Protein AF-A0A353JA53-F1 (afdb_monomer_lite)

Structure (mmCIF, N/CA/C/O backbone):
data_AF-A0A353JA53-F1
#
_entry.id   AF-A0A353JA53-F1
#
loop_
_atom_site.group_PDB
_atom_site.id
_atom_site.type_symbol
_atom_site.label_atom_id
_atom_site.label_alt_id
_atom_site.label_comp_id
_atom_site.label_asym_id
_atom_site.label_entity_id
_atom_site.label_seq_id
_atom_site.pdbx_PDB_ins_code
_atom_site.Cartn_x
_atom_site.Cartn_y
_atom_site.Cartn_z
_atom_site.occupancy
_atom_site.B_iso_or_equiv
_atom_site.auth_seq_id
_atom_site.auth_comp_id
_atom_site.auth_asym_id
_atom_site.auth_atom_id
_atom_site.pdbx_PDB_model_num
ATOM 1 N N . MET A 1 1 ? -15.467 -10.653 -0.503 1.00 60.72 1 MET A N 1
ATOM 2 C CA . MET A 1 1 ? -16.236 -9.388 -0.426 1.00 60.72 1 MET A CA 1
ATOM 3 C C . MET A 1 1 ? -15.269 -8.272 -0.760 1.00 60.72 1 MET A C 1
ATOM 5 O O . MET A 1 1 ? -14.216 -8.197 -0.128 1.00 60.72 1 MET A O 1
ATOM 9 N N . LYS A 1 2 ? -15.623 -7.410 -1.722 1.00 69.75 2 LYS A N 1
ATOM 10 C CA . LYS A 1 2 ? -14.770 -6.295 -2.151 1.00 69.75 2 LYS A CA 1
ATOM 11 C C . LYS A 1 2 ? -14.997 -5.062 -1.283 1.00 69.75 2 LYS A C 1
ATOM 13 O O . LYS A 1 2 ? -16.128 -4.603 -1.142 1.00 69.75 2 LYS A O 1
ATOM 18 N N . ILE A 1 3 ? -13.913 -4.525 -0.733 1.00 67.00 3 ILE A N 1
ATOM 19 C CA . ILE A 1 3 ? -13.887 -3.245 -0.024 1.00 67.00 3 ILE A CA 1
ATOM 20 C C . ILE A 1 3 ? -13.558 -2.143 -1.032 1.00 67.00 3 ILE A C 1
ATOM 22 O O . ILE A 1 3 ? -12.763 -2.336 -1.952 1.00 67.00 3 ILE A O 1
ATOM 26 N N . LYS A 1 4 ? -14.159 -0.971 -0.835 1.00 71.94 4 LYS A N 1
ATOM 27 C CA . LYS A 1 4 ? -13.818 0.258 -1.553 1.00 71.94 4 LYS A CA 1
ATOM 28 C C . LYS A 1 4 ? -12.768 1.033 -0.756 1.00 71.94 4 LYS A C 1
ATOM 30 O O . LYS A 1 4 ? -13.022 1.348 0.404 1.00 71.94 4 LYS A O 1
ATOM 35 N N . ILE A 1 5 ? -11.637 1.381 -1.371 1.00 68.31 5 ILE A N 1
ATOM 36 C CA . ILE A 1 5 ? -10.545 2.138 -0.734 1.00 68.31 5 ILE A CA 1
ATOM 37 C C . ILE A 1 5 ? -10.287 3.454 -1.462 1.00 68.31 5 ILE A C 1
ATOM 39 O O . ILE A 1 5 ? -10.190 3.461 -2.684 1.00 68.31 5 ILE A O 1
ATOM 43 N N . MET A 1 6 ? -10.117 4.539 -0.705 1.00 70.88 6 MET A N 1
ATOM 44 C CA . MET A 1 6 ? -9.717 5.852 -1.2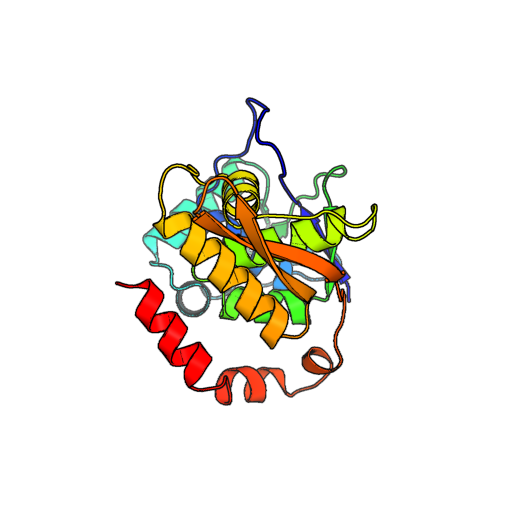17 1.00 70.88 6 MET A CA 1
ATOM 45 C C . MET A 1 6 ? -8.271 5.841 -1.739 1.00 70.88 6 MET A C 1
ATOM 47 O O . MET A 1 6 ? -7.360 5.437 -1.016 1.00 70.88 6 MET A O 1
ATOM 51 N N . VAL A 1 7 ? -8.053 6.339 -2.959 1.00 65.00 7 VAL A N 1
ATOM 52 C CA . VAL A 1 7 ? -6.730 6.435 -3.597 1.00 65.00 7 VAL A CA 1
ATOM 53 C C . VAL A 1 7 ? -6.415 7.886 -3.943 1.00 65.00 7 VAL A C 1
ATOM 55 O O . VAL A 1 7 ? -6.980 8.446 -4.879 1.00 65.00 7 VAL A O 1
ATOM 58 N N . THR A 1 8 ? -5.479 8.498 -3.219 1.00 57.66 8 THR A N 1
ATOM 59 C CA . THR A 1 8 ? -5.024 9.867 -3.504 1.00 57.66 8 THR A CA 1
ATOM 60 C C . THR A 1 8 ? -3.869 9.850 -4.506 1.00 57.66 8 THR A C 1
ATOM 62 O O . THR A 1 8 ? -2.795 9.346 -4.187 1.00 57.66 8 THR A O 1
ATOM 65 N N . GLU A 1 9 ? -4.069 10.414 -5.700 1.00 55.88 9 GLU A N 1
ATOM 66 C CA . GLU A 1 9 ? -3.082 10.388 -6.799 1.00 55.88 9 GLU A CA 1
ATOM 67 C C . GLU A 1 9 ? -2.270 11.685 -6.999 1.00 55.88 9 GLU A C 1
ATOM 69 O O . GLU A 1 9 ? -1.433 11.742 -7.898 1.00 55.88 9 GLU A O 1
ATOM 74 N N . SER A 1 10 ? -2.504 12.777 -6.264 1.00 47.19 10 SER A N 1
ATOM 75 C CA . SER A 1 10 ? -2.101 14.082 -6.815 1.00 47.19 10 SER A CA 1
ATOM 76 C C . SER A 1 10 ? -0.661 14.516 -6.501 1.00 47.19 10 SER A C 1
ATOM 78 O O . SER A 1 10 ? -0.352 14.875 -5.365 1.00 47.19 10 SER A O 1
ATOM 80 N N . LEU A 1 11 ? 0.143 14.669 -7.560 1.00 43.56 11 LEU A N 1
ATOM 81 C CA . LEU A 1 11 ? 1.348 15.515 -7.615 1.00 43.56 11 LEU A CA 1
ATOM 82 C C . LEU A 1 11 ? 1.035 17.027 -7.510 1.00 43.56 11 LEU A C 1
ATOM 84 O O . LEU A 1 11 ? 1.945 17.819 -7.301 1.00 43.56 11 LEU A O 1
ATOM 88 N N . TYR A 1 12 ? -0.233 17.444 -7.617 1.00 43.91 12 TYR A N 1
ATOM 89 C CA . TYR A 1 12 ? -0.667 18.839 -7.485 1.00 43.91 12 TYR A CA 1
ATOM 90 C C . TYR A 1 12 ? -2.118 18.922 -6.985 1.00 43.91 12 TYR A C 1
ATOM 92 O O . TYR A 1 12 ? -3.046 18.762 -7.769 1.00 43.91 12 TYR A O 1
ATOM 100 N N . SER A 1 13 ? -2.329 19.193 -5.695 1.00 33.56 13 SER A N 1
ATOM 101 C CA . SER A 1 13 ? -3.510 19.908 -5.178 1.00 33.56 13 SER A CA 1
ATOM 102 C C . SER A 1 13 ? -3.277 20.263 -3.704 1.00 33.56 13 SER A C 1
ATOM 104 O O . SER A 1 13 ? -2.877 19.431 -2.895 1.00 33.56 13 SER A O 1
ATOM 106 N N . ASN A 1 14 ? -3.483 21.523 -3.328 1.00 33.28 14 ASN A N 1
ATOM 107 C CA . ASN A 1 14 ? -3.109 22.069 -2.014 1.00 33.28 14 ASN A CA 1
ATOM 108 C C . ASN A 1 14 ? -3.945 21.556 -0.819 1.00 33.28 14 ASN A C 1
ATOM 110 O O . ASN A 1 14 ? -3.821 22.096 0.275 1.00 33.28 14 ASN A O 1
ATOM 114 N N . ASN A 1 15 ? -4.738 20.496 -0.999 1.00 37.81 15 ASN A N 1
ATOM 115 C CA . ASN A 1 15 ? -5.554 19.869 0.044 1.00 37.81 15 ASN A CA 1
ATOM 116 C C . ASN A 1 15 ? -5.259 18.368 0.224 1.00 37.81 15 ASN A C 1
ATOM 118 O O . ASN A 1 15 ? -6.086 17.652 0.786 1.00 37.81 15 ASN A O 1
ATOM 122 N N . VAL A 1 16 ? -4.091 17.875 -0.217 1.00 48.62 16 VAL A N 1
ATOM 123 C CA . VAL A 1 16 ? -3.648 16.510 0.114 1.00 48.62 16 VAL A CA 1
ATOM 124 C C . VAL A 1 16 ? -3.651 16.359 1.631 1.00 48.62 16 VAL A C 1
ATOM 126 O O . VAL A 1 16 ? -2.938 17.068 2.349 1.00 48.62 16 VAL A O 1
ATOM 129 N N . VAL A 1 17 ? -4.453 15.419 2.122 1.00 56.12 17 VAL A N 1
ATOM 130 C CA . VAL A 1 17 ? -4.357 14.957 3.499 1.00 56.12 17 VAL A CA 1
ATOM 131 C C . VAL A 1 17 ? -2.937 14.425 3.672 1.00 56.12 17 VAL A C 1
ATOM 133 O O . VAL A 1 17 ? -2.605 13.360 3.159 1.00 56.12 17 VAL A O 1
ATOM 136 N N . LYS A 1 18 ? -2.071 15.198 4.340 1.00 66.31 18 LYS A N 1
ATOM 137 C CA . LYS A 1 18 ? -0.672 14.839 4.618 1.00 66.31 18 LYS A CA 1
ATOM 138 C C . LYS A 1 18 ? -0.618 13.755 5.691 1.00 66.31 18 LYS A C 1
ATOM 140 O O . LYS A 1 18 ? -0.106 13.982 6.787 1.00 66.31 18 LYS A O 1
ATOM 145 N N . LEU A 1 19 ? -1.212 12.605 5.395 1.00 77.69 19 LEU A N 1
ATOM 146 C CA . LEU A 1 19 ? -1.072 11.444 6.241 1.00 77.69 19 LEU A CA 1
ATOM 147 C C . LEU A 1 19 ? 0.341 10.886 6.107 1.00 77.69 19 LEU A C 1
ATOM 149 O O . LEU A 1 19 ? 0.889 10.786 5.011 1.00 77.69 19 LEU A O 1
ATOM 153 N N . THR A 1 20 ? 0.914 10.493 7.234 1.00 84.12 20 THR A N 1
ATOM 154 C CA . THR A 1 20 ? 2.146 9.709 7.280 1.00 84.12 20 THR A CA 1
ATOM 155 C C . THR A 1 20 ? 1.878 8.260 6.868 1.00 84.12 20 THR A C 1
ATOM 157 O O . THR A 1 20 ? 0.741 7.785 6.905 1.00 84.12 20 THR A O 1
ATOM 160 N N . ASP A 1 21 ? 2.926 7.502 6.552 1.00 81.69 21 ASP A N 1
ATOM 161 C CA . ASP A 1 21 ? 2.783 6.078 6.216 1.00 81.69 21 ASP A CA 1
ATOM 162 C C . ASP A 1 21 ? 2.134 5.264 7.339 1.00 81.69 21 ASP A C 1
ATOM 164 O O . ASP A 1 21 ? 1.346 4.357 7.082 1.00 81.69 21 ASP A O 1
ATOM 168 N N . ALA A 1 22 ? 2.422 5.595 8.601 1.00 84.56 22 ALA A N 1
ATOM 169 C CA . ALA A 1 22 ? 1.773 4.965 9.747 1.00 84.56 22 ALA A CA 1
ATOM 170 C C . ALA A 1 22 ? 0.263 5.253 9.792 1.00 84.56 22 ALA A C 1
ATOM 172 O O . ALA A 1 22 ? -0.524 4.370 10.126 1.00 84.56 22 ALA A O 1
ATOM 173 N N . GLN A 1 23 ? -0.145 6.472 9.429 1.00 87.44 23 GLN A N 1
ATOM 174 C CA . GLN A 1 23 ? -1.551 6.868 9.357 1.00 87.44 23 GLN A CA 1
ATOM 175 C C . GLN A 1 23 ? -2.284 6.144 8.228 1.00 87.44 23 GLN A C 1
ATOM 177 O O . GLN A 1 23 ? -3.362 5.599 8.460 1.00 87.44 23 GLN A O 1
ATOM 182 N N . TRP A 1 24 ? -1.679 6.066 7.041 1.00 85.94 24 TRP A N 1
ATOM 183 C CA . TRP A 1 24 ? -2.240 5.314 5.918 1.00 85.94 24 TRP A CA 1
ATOM 184 C C . TRP A 1 24 ? -2.360 3.821 6.211 1.00 85.94 24 TRP A C 1
ATOM 186 O O . TRP A 1 24 ? -3.417 3.238 5.983 1.00 85.94 24 TRP A O 1
ATOM 196 N N . ARG A 1 25 ? -1.312 3.197 6.761 1.00 85.62 25 ARG A N 1
ATOM 197 C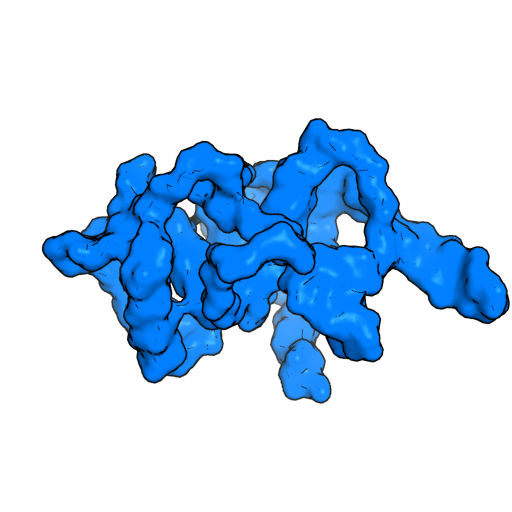 CA . ARG A 1 25 ? -1.349 1.772 7.123 1.00 85.62 25 ARG A CA 1
ATOM 198 C C . ARG A 1 25 ? -2.432 1.477 8.155 1.00 85.62 25 ARG A C 1
ATOM 200 O O . ARG A 1 25 ? -3.154 0.497 8.002 1.00 85.62 25 ARG A O 1
ATOM 207 N N . LEU A 1 26 ? -2.601 2.344 9.155 1.00 88.00 26 LEU A N 1
ATOM 208 C CA . LEU A 1 26 ? -3.669 2.190 10.142 1.00 88.00 26 LEU A CA 1
ATOM 209 C C . LEU A 1 26 ? -5.065 2.344 9.517 1.00 88.00 26 LEU A C 1
ATOM 211 O O . LEU A 1 26 ? -5.964 1.566 9.828 1.00 88.00 26 LEU A O 1
ATOM 215 N N . TYR A 1 27 ? -5.239 3.298 8.602 1.00 87.81 27 TYR A N 1
ATOM 216 C CA . TYR A 1 27 ? -6.488 3.476 7.862 1.00 87.81 27 TYR A CA 1
ATOM 217 C C . TYR A 1 27 ? -6.847 2.237 7.026 1.00 87.81 27 TYR A C 1
ATOM 219 O O . TYR A 1 27 ? -7.954 1.709 7.137 1.00 87.81 27 TYR A O 1
ATOM 227 N N . TYR A 1 28 ? -5.894 1.724 6.243 1.00 86.12 28 TYR A N 1
ATOM 228 C CA . TYR A 1 28 ? -6.077 0.507 5.449 1.00 86.12 28 TYR A CA 1
ATOM 229 C C . TYR A 1 28 ? -6.316 -0.731 6.319 1.00 86.12 28 TYR A C 1
ATOM 231 O O . TYR A 1 28 ? -7.112 -1.596 5.952 1.00 86.12 28 TYR A O 1
ATOM 239 N N . TYR A 1 29 ? -5.691 -0.803 7.496 1.00 86.62 29 TYR A N 1
ATOM 240 C CA . TYR A 1 29 ? -5.963 -1.861 8.460 1.00 86.62 29 TYR A CA 1
ATOM 241 C C . TYR A 1 29 ? -7.410 -1.833 8.945 1.00 86.62 29 TYR A C 1
ATOM 243 O O . TYR A 1 29 ? -8.074 -2.866 8.876 1.00 86.62 29 TYR A O 1
ATOM 251 N N . PHE A 1 30 ? -7.934 -0.674 9.357 1.00 86.38 30 PHE A N 1
ATOM 252 C CA . PHE A 1 30 ? -9.340 -0.577 9.755 1.00 86.38 30 PHE A CA 1
ATOM 253 C C . PHE A 1 30 ? -10.285 -0.939 8.614 1.00 86.38 30 PHE A C 1
ATOM 255 O O . PHE A 1 30 ? -11.186 -1.747 8.813 1.00 86.38 30 PHE A O 1
ATOM 262 N N . LEU A 1 31 ? -10.019 -0.463 7.396 1.00 83.50 31 LEU A N 1
ATOM 263 C CA . LEU A 1 31 ? -10.764 -0.896 6.212 1.00 83.50 31 LEU A CA 1
ATOM 264 C C . LEU A 1 31 ? -10.795 -2.426 6.064 1.00 83.50 31 LEU A C 1
ATOM 266 O O . LEU A 1 31 ? -11.838 -2.979 5.734 1.00 83.50 31 LEU A O 1
ATOM 270 N N . SER A 1 32 ? -9.685 -3.114 6.346 1.00 79.38 32 SER A N 1
ATOM 271 C CA . SER A 1 32 ? -9.572 -4.573 6.208 1.00 79.38 32 SER A CA 1
ATOM 272 C C . SER A 1 32 ? -10.335 -5.397 7.253 1.00 79.38 32 SER A C 1
ATOM 274 O O . SER A 1 32 ? -10.554 -6.591 7.035 1.00 79.38 32 SER A O 1
ATOM 276 N N . ILE A 1 33 ? -10.707 -4.792 8.387 1.00 79.06 33 ILE A N 1
ATOM 277 C CA . ILE A 1 33 ? -11.401 -5.465 9.500 1.00 79.06 33 ILE A CA 1
ATOM 278 C C . ILE A 1 33 ? -12.821 -4.933 9.739 1.00 79.06 33 ILE A C 1
ATOM 280 O O . ILE A 1 33 ? -13.544 -5.484 10.566 1.00 79.06 33 ILE A O 1
ATOM 284 N N . CYS A 1 34 ? -13.214 -3.863 9.051 1.00 76.88 34 CYS A N 1
ATOM 285 C CA . CYS A 1 34 ? -14.566 -3.329 9.106 1.00 76.88 34 CYS A CA 1
ATOM 286 C C . CYS A 1 34 ? -15.538 -4.220 8.306 1.00 76.88 34 CYS A C 1
ATOM 288 O O . CYS A 1 34 ? -15.174 -4.835 7.302 1.00 76.88 34 CYS A O 1
ATOM 290 N N . GLU A 1 35 ? -16.790 -4.275 8.757 1.00 70.50 35 GLU A N 1
ATOM 291 C CA . GLU A 1 35 ? -17.866 -5.015 8.085 1.00 70.50 35 GLU A CA 1
ATOM 292 C C . GLU A 1 35 ? -18.465 -4.226 6.902 1.00 70.50 35 GLU A C 1
ATOM 294 O O . GLU A 1 35 ? -18.064 -3.095 6.631 1.00 70.50 35 GLU A O 1
ATOM 299 N N . ASP A 1 36 ? -19.468 -4.795 6.227 1.00 65.69 36 ASP A N 1
ATOM 300 C CA . ASP A 1 36 ? -20.151 -4.298 5.017 1.00 65.69 36 ASP A CA 1
ATOM 301 C C . ASP A 1 36 ? -20.616 -2.826 5.108 1.00 65.69 36 ASP A C 1
ATOM 303 O O . ASP A 1 36 ? -20.707 -2.120 4.100 1.00 65.69 36 ASP A O 1
ATOM 307 N N . ASN A 1 37 ? -20.846 -2.331 6.330 1.00 64.56 37 ASN A N 1
ATOM 308 C CA . ASN A 1 37 ? -21.247 -0.952 6.619 1.00 64.56 37 ASN A CA 1
ATOM 309 C C . ASN A 1 37 ? -20.090 -0.025 7.008 1.00 64.56 37 ASN A C 1
ATOM 311 O O . ASN A 1 37 ? -20.338 1.095 7.445 1.00 64.56 37 ASN A O 1
ATOM 315 N N . PHE A 1 38 ? -18.840 -0.456 6.827 1.00 75.06 38 PHE A N 1
ATOM 316 C CA . PHE A 1 38 ? -17.639 0.309 7.169 1.00 75.06 38 PHE A CA 1
ATOM 317 C C . PHE A 1 38 ? -17.537 0.610 8.671 1.00 75.06 38 PHE A C 1
ATOM 319 O O . PHE A 1 38 ? -16.925 1.591 9.086 1.00 75.06 38 PHE A O 1
ATOM 326 N N . ILE A 1 39 ? -18.139 -0.260 9.481 1.00 78.06 39 ILE A N 1
ATOM 327 C CA . ILE A 1 39 ? -18.115 -0.203 10.938 1.00 78.06 39 ILE A CA 1
ATOM 328 C C . ILE A 1 39 ? -17.205 -1.320 11.430 1.00 78.06 39 ILE A C 1
ATOM 330 O O . ILE A 1 39 ? -17.425 -2.500 11.150 1.00 78.06 39 ILE A O 1
ATOM 334 N N . CYS A 1 40 ? -16.193 -0.946 12.194 1.00 78.75 40 CYS A N 1
ATOM 335 C CA . CYS A 1 40 ? -15.323 -1.860 12.903 1.00 78.75 40 CYS A CA 1
ATOM 336 C C . CYS A 1 40 ? -15.926 -2.083 14.301 1.00 78.75 40 CYS A C 1
ATOM 338 O O . CYS A 1 40 ? -15.659 -1.313 15.223 1.00 78.75 40 CYS A O 1
ATOM 340 N N . LYS A 1 41 ? -16.777 -3.117 14.438 1.00 60.50 41 LYS A N 1
ATOM 341 C CA . LYS A 1 41 ? -17.600 -3.409 15.638 1.00 60.50 41 LYS A CA 1
ATOM 342 C C . LYS A 1 41 ? -16.819 -3.675 16.930 1.00 60.50 41 LYS A C 1
ATOM 344 O O . LYS A 1 41 ? -17.409 -3.714 18.005 1.00 60.50 41 LYS A O 1
ATOM 349 N N . GLN A 1 42 ? -15.514 -3.913 16.838 1.00 65.38 42 GLN A N 1
ATOM 350 C CA . GLN A 1 42 ? -14.636 -4.004 17.996 1.00 65.38 42 GLN A CA 1
ATOM 351 C C . GLN A 1 42 ? -13.401 -3.169 17.727 1.00 65.38 42 GLN A C 1
ATOM 353 O O . GLN A 1 42 ? -12.710 -3.396 16.732 1.00 65.38 42 GLN A O 1
ATOM 358 N N . ASN A 1 43 ? -13.112 -2.239 18.637 1.00 66.31 43 ASN A N 1
ATOM 359 C CA . ASN A 1 43 ? -11.836 -1.549 18.657 1.00 66.31 43 ASN A CA 1
ATOM 360 C C . ASN A 1 43 ? -10.727 -2.612 18.738 1.00 66.31 43 ASN A C 1
ATOM 362 O O . ASN A 1 43 ? -10.608 -3.305 19.758 1.00 66.31 43 ASN A O 1
ATOM 366 N N . PRO A 1 44 ? -9.946 -2.817 17.663 1.00 68.75 44 PRO A N 1
ATOM 367 C CA . PRO A 1 44 ? -8.954 -3.874 17.651 1.00 68.75 44 PRO A CA 1
ATOM 368 C C . PRO A 1 44 ? -7.943 -3.595 18.762 1.00 68.75 44 PRO A C 1
ATOM 370 O O . PRO A 1 44 ? -7.558 -2.447 19.007 1.00 68.75 44 PRO A O 1
ATOM 373 N N . LYS A 1 45 ? -7.533 -4.648 19.480 1.00 81.00 45 LYS A N 1
ATOM 374 C CA . LYS A 1 45 ? -6.603 -4.503 20.606 1.00 81.00 45 LYS A CA 1
ATOM 375 C C . LYS A 1 45 ? -5.374 -3.738 20.125 1.00 81.00 45 LYS A C 1
ATOM 377 O O . LYS A 1 45 ? -4.651 -4.226 19.265 1.00 81.00 45 LYS A O 1
ATOM 382 N N . ILE A 1 46 ? -5.105 -2.579 20.729 1.00 84.06 46 ILE A N 1
ATOM 383 C CA . ILE A 1 46 ? -4.023 -1.672 20.307 1.00 84.06 46 ILE A CA 1
ATOM 384 C C . ILE A 1 46 ? -2.692 -2.417 20.173 1.00 84.06 46 ILE A C 1
ATOM 386 O O . ILE A 1 46 ? -1.971 -2.221 19.203 1.00 84.06 46 ILE A O 1
ATOM 390 N N . LYS A 1 47 ? -2.394 -3.314 21.124 1.00 79.75 47 LYS A N 1
ATOM 391 C CA . LYS A 1 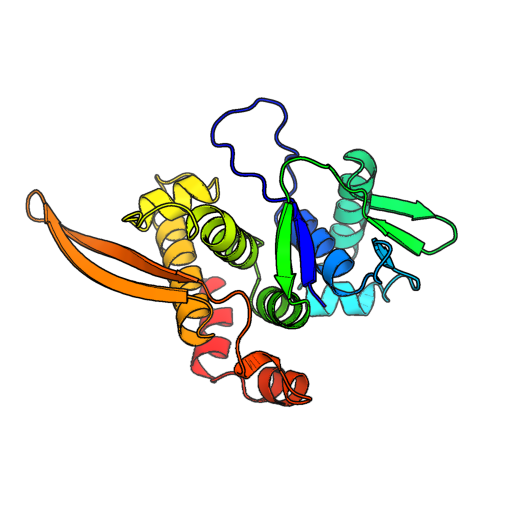47 ? -1.193 -4.157 21.096 1.00 79.75 47 LYS A CA 1
ATOM 392 C C . LYS A 1 47 ? -1.085 -4.957 19.791 1.00 79.75 47 LYS A C 1
ATOM 394 O O . LYS A 1 47 ? -0.043 -4.928 19.156 1.00 79.75 47 LYS A O 1
ATOM 399 N N . HIS A 1 48 ? -2.178 -5.586 19.371 1.00 81.06 48 HIS A N 1
ATOM 400 C CA . HIS A 1 48 ? -2.229 -6.389 18.156 1.00 81.06 48 HIS A CA 1
ATOM 401 C C . HIS A 1 48 ? -2.075 -5.536 16.889 1.00 81.06 48 HIS A C 1
ATOM 403 O O . HIS A 1 48 ? -1.311 -5.892 15.999 1.00 81.06 48 HIS A O 1
ATOM 409 N N . CYS A 1 49 ? -2.730 -4.370 16.828 1.00 80.38 49 CYS A N 1
ATOM 410 C CA . CYS A 1 49 ? -2.550 -3.427 15.717 1.00 80.38 49 CYS A CA 1
ATOM 411 C C . CYS A 1 49 ? -1.095 -2.972 15.593 1.00 80.38 49 CYS A C 1
ATOM 413 O O . CYS A 1 49 ? -0.546 -2.922 14.498 1.00 80.38 49 CYS A O 1
ATOM 415 N N . CYS A 1 50 ? -0.477 -2.631 16.724 1.00 80.06 50 CYS A N 1
ATOM 416 C CA . CYS A 1 50 ? 0.917 -2.217 16.788 1.00 80.06 50 CYS A CA 1
ATOM 417 C C . CYS A 1 50 ? 1.869 -3.325 16.322 1.00 80.06 50 CYS A C 1
ATOM 419 O O . CYS A 1 50 ? 2.820 -3.028 15.610 1.00 80.06 50 CYS A O 1
ATOM 421 N N . GLU A 1 51 ? 1.599 -4.582 16.678 1.00 80.19 51 GLU A N 1
ATOM 422 C CA . GLU A 1 51 ? 2.377 -5.741 16.223 1.00 80.19 51 GLU A CA 1
ATOM 423 C C . GLU A 1 51 ? 2.245 -5.952 14.709 1.00 80.19 51 GLU A C 1
ATOM 425 O O . GLU A 1 51 ? 3.256 -5.990 14.016 1.00 80.19 51 GLU A O 1
ATOM 430 N N . ILE A 1 52 ? 1.015 -6.012 14.182 1.00 76.31 52 ILE A N 1
ATOM 431 C CA . ILE A 1 52 ? 0.767 -6.233 12.745 1.00 76.31 52 ILE A CA 1
ATOM 432 C C . ILE A 1 52 ? 1.372 -5.116 11.896 1.00 76.31 52 ILE A C 1
ATOM 434 O O . ILE A 1 52 ? 1.970 -5.376 10.858 1.00 76.31 52 ILE A O 1
ATOM 438 N N . LEU A 1 53 ? 1.194 -3.866 12.319 1.00 80.06 53 LEU A N 1
ATOM 439 C CA . LEU A 1 53 ? 1.593 -2.702 11.530 1.00 80.06 53 LEU A CA 1
ATOM 440 C C . LEU A 1 53 ? 3.018 -2.233 11.842 1.00 80.06 53 LEU A C 1
ATOM 442 O O . LEU A 1 53 ? 3.461 -1.231 11.276 1.00 80.06 53 LEU A O 1
ATOM 446 N N . ASN A 1 54 ? 3.731 -2.918 12.740 1.00 79.94 54 ASN A N 1
ATOM 447 C CA . ASN A 1 54 ? 5.030 -2.496 13.257 1.00 79.94 54 ASN A CA 1
ATOM 448 C C . ASN A 1 54 ? 5.017 -1.017 13.707 1.00 79.94 54 ASN A C 1
ATOM 450 O O . ASN A 1 54 ? 5.768 -0.173 13.212 1.00 79.94 54 ASN A O 1
ATOM 454 N N . LEU A 1 55 ? 4.078 -0.678 14.593 1.00 83.81 55 LEU A N 1
ATOM 455 C CA . LEU A 1 55 ? 3.883 0.669 15.129 1.00 83.81 55 LEU A CA 1
ATOM 456 C C . LEU A 1 55 ? 4.146 0.699 16.630 1.00 83.81 55 LEU A C 1
ATOM 458 O O . LEU A 1 55 ? 3.803 -0.218 17.371 1.00 83.81 55 LEU A O 1
ATOM 462 N N . THR A 1 56 ? 4.664 1.823 17.118 1.00 89.19 56 THR A N 1
ATOM 463 C CA . THR A 1 56 ? 4.691 2.088 18.558 1.00 89.19 56 THR A CA 1
ATOM 464 C C . THR A 1 56 ? 3.327 2.590 19.034 1.00 89.19 56 THR A C 1
ATOM 466 O O . THR A 1 56 ? 2.586 3.240 18.291 1.00 89.19 56 THR A O 1
ATOM 469 N N . LYS A 1 57 ? 2.998 2.358 20.311 1.00 89.50 57 LYS A N 1
ATOM 470 C CA . LYS A 1 57 ? 1.746 2.842 20.919 1.00 89.50 57 LYS A CA 1
ATOM 471 C C . LYS A 1 57 ? 1.543 4.368 20.765 1.00 89.50 57 LYS A C 1
ATOM 473 O O . LYS A 1 57 ? 0.431 4.771 20.425 1.00 89.50 57 LYS A O 1
ATOM 478 N N . PRO A 1 58 ? 2.567 5.233 20.937 1.00 93.25 58 PRO A N 1
ATOM 479 C CA . PRO A 1 58 ? 2.434 6.662 20.636 1.00 93.25 58 PRO A CA 1
ATOM 480 C C . PRO A 1 58 ? 2.098 6.943 19.166 1.00 93.25 58 PRO A C 1
ATOM 482 O O . PRO A 1 58 ? 1.231 7.769 18.879 1.00 93.25 58 PRO A O 1
ATOM 485 N N . THR A 1 59 ? 2.735 6.226 18.236 1.00 91.06 59 THR A N 1
ATOM 486 C CA . THR A 1 59 ? 2.484 6.368 16.793 1.00 91.06 59 THR A CA 1
ATOM 487 C C . THR A 1 59 ? 1.050 5.986 16.440 1.00 91.06 59 THR A C 1
ATOM 489 O O . THR A 1 59 ? 0.401 6.712 15.692 1.00 91.06 59 THR A O 1
ATOM 492 N N . TYR A 1 60 ? 0.524 4.914 17.039 1.00 90.50 60 TYR A N 1
ATOM 493 C CA . TYR A 1 60 ? -0.875 4.511 16.896 1.00 90.50 60 TYR A CA 1
ATOM 494 C C . TYR A 1 60 ? -1.842 5.635 17.297 1.00 90.50 60 TYR A C 1
ATOM 496 O O . TYR A 1 60 ? -2.696 6.025 16.506 1.00 90.50 60 TYR A O 1
ATOM 504 N N . TYR A 1 61 ? -1.695 6.220 18.491 1.00 91.94 61 TYR A N 1
ATOM 505 C CA . TYR A 1 61 ? -2.602 7.289 18.933 1.00 91.94 61 TYR A CA 1
ATOM 506 C C . TYR A 1 61 ? -2.480 8.558 18.091 1.00 91.94 61 TYR A C 1
ATOM 508 O O . TYR A 1 61 ? -3.487 9.204 17.798 1.00 91.94 61 TYR A O 1
ATOM 516 N N . ASN A 1 62 ? -1.262 8.915 17.683 1.00 92.69 62 ASN A N 1
ATOM 517 C CA . ASN A 1 62 ? -1.049 10.031 16.766 1.00 92.69 62 ASN A CA 1
ATOM 518 C C . ASN A 1 62 ? -1.720 9.772 15.415 1.00 92.69 62 ASN A C 1
ATOM 520 O O . ASN A 1 62 ? -2.273 10.697 14.819 1.00 92.69 62 ASN A O 1
ATOM 524 N N . ALA A 1 63 ? -1.713 8.521 14.954 1.00 90.50 63 ALA A N 1
ATOM 525 C CA . ALA A 1 63 ? -2.401 8.138 13.740 1.00 90.50 63 ALA A CA 1
ATOM 526 C C . ALA A 1 63 ? -3.925 8.251 13.881 1.00 90.50 63 ALA A C 1
ATOM 528 O O . ALA A 1 63 ? -4.542 8.929 13.067 1.00 90.50 63 ALA A O 1
ATOM 529 N N . ILE A 1 64 ? -4.516 7.712 14.954 1.00 90.88 64 ILE A N 1
ATOM 530 C CA . ILE A 1 64 ? -5.951 7.866 15.261 1.00 90.88 64 ILE A CA 1
ATOM 531 C C . ILE A 1 64 ? -6.373 9.337 15.261 1.00 90.88 64 ILE A C 1
ATOM 533 O O . ILE A 1 64 ? -7.320 9.709 14.572 1.00 90.88 64 ILE A O 1
ATOM 537 N N . LYS A 1 65 ? -5.645 10.190 15.994 1.00 90.81 65 LYS A N 1
ATOM 538 C CA . LYS A 1 65 ? -5.942 11.628 16.073 1.00 90.81 65 LYS A CA 1
ATOM 539 C C . LYS A 1 65 ? -5.937 12.290 14.699 1.00 90.81 65 LYS A C 1
ATOM 541 O O . LYS A 1 65 ? -6.792 13.127 14.430 1.00 90.81 65 LYS A O 1
ATOM 546 N N . ALA A 1 66 ? -4.988 11.927 13.837 1.00 87.94 66 ALA A N 1
ATOM 547 C CA . ALA A 1 66 ? -4.932 12.453 12.481 1.00 87.94 66 ALA A CA 1
ATOM 548 C C . ALA A 1 66 ? -6.111 11.958 11.633 1.00 87.94 66 ALA A C 1
ATOM 550 O O . ALA A 1 66 ? -6.774 12.773 11.002 1.00 87.94 66 ALA A O 1
ATOM 551 N N . LEU A 1 67 ? -6.422 10.660 11.657 1.00 87.81 67 LEU A N 1
ATOM 552 C CA . LEU A 1 67 ? -7.537 10.099 10.889 1.00 87.81 67 LEU A CA 1
ATOM 553 C C . LEU A 1 67 ? -8.890 10.711 11.294 1.00 87.81 67 LEU A C 1
ATOM 555 O O . LEU A 1 67 ? -9.695 11.019 10.418 1.00 87.81 67 LEU A O 1
ATOM 559 N N . LEU A 1 68 ? -9.102 10.960 12.592 1.00 87.81 68 LEU A N 1
ATOM 560 C CA . LEU A 1 68 ? -10.265 11.697 13.107 1.00 87.81 68 LEU A CA 1
ATOM 561 C C . LEU A 1 68 ? -10.258 13.160 12.641 1.00 87.81 68 LEU A C 1
ATOM 563 O O . LEU A 1 68 ? -11.253 13.650 12.115 1.00 87.81 68 LEU A O 1
ATOM 567 N N . LYS A 1 69 ? -9.121 13.857 12.787 1.00 86.19 69 LYS A N 1
ATOM 568 C CA . LYS A 1 69 ? -8.958 15.260 12.364 1.00 86.19 69 LYS A CA 1
ATOM 569 C C . LYS A 1 69 ? -9.278 15.455 10.881 1.00 86.19 69 LYS A C 1
ATOM 571 O O . LYS A 1 69 ? -9.836 16.482 10.510 1.00 86.19 69 LYS A O 1
ATOM 576 N N . TYR A 1 70 ? -8.901 14.491 10.046 1.00 82.00 70 TYR A N 1
ATOM 577 C CA . TYR A 1 70 ? -9.132 14.519 8.604 1.00 82.00 70 TYR A CA 1
ATOM 578 C C . TYR A 1 70 ? -10.454 13.873 8.182 1.00 82.00 70 TYR A C 1
ATOM 580 O O . TYR A 1 70 ? -10.682 13.692 6.990 1.00 82.00 70 TYR A O 1
ATOM 588 N N . ASN A 1 71 ? -11.326 13.548 9.141 1.00 82.50 71 ASN A N 1
ATOM 589 C CA . ASN A 1 71 ? -12.642 12.967 8.907 1.00 82.50 71 ASN A CA 1
ATOM 590 C C . ASN A 1 71 ? -12.606 11.678 8.067 1.00 82.50 71 ASN A C 1
ATOM 592 O O . ASN A 1 71 ? -13.555 11.376 7.353 1.00 82.50 71 ASN A O 1
ATOM 596 N N . LEU A 1 72 ? -11.513 10.916 8.141 1.00 82.38 72 LEU A N 1
ATOM 597 C CA . LEU A 1 72 ? -11.385 9.620 7.468 1.00 82.38 72 LEU A CA 1
ATOM 598 C C . LEU A 1 72 ? -12.003 8.500 8.296 1.00 82.38 72 LEU A C 1
ATOM 600 O O . LEU A 1 72 ? -12.461 7.498 7.746 1.00 82.38 72 LEU A O 1
ATOM 604 N N . ILE A 1 73 ? -12.020 8.691 9.613 1.00 86.06 73 ILE A N 1
ATOM 605 C CA . ILE A 1 73 ? -12.724 7.834 10.554 1.00 86.06 73 ILE A CA 1
ATOM 606 C C . ILE A 1 73 ? -13.545 8.684 11.524 1.00 86.06 73 ILE A C 1
ATOM 608 O O . ILE A 1 73 ? -13.229 9.852 11.757 1.00 86.06 73 ILE A O 1
ATOM 612 N N . THR A 1 74 ? -14.545 8.068 12.138 1.00 87.50 74 THR A N 1
ATOM 613 C CA . THR A 1 74 ? -15.303 8.614 13.262 1.00 87.50 74 THR A CA 1
ATOM 614 C C . THR A 1 74 ? -15.330 7.591 14.390 1.00 87.50 74 THR A C 1
ATOM 616 O O . THR A 1 74 ? -15.460 6.393 14.147 1.00 87.50 74 THR A O 1
ATOM 619 N N . ASP A 1 75 ? -15.181 8.070 15.620 1.00 82.44 75 ASP A N 1
ATOM 620 C CA . ASP A 1 75 ? -15.354 7.261 16.825 1.00 82.44 75 ASP A CA 1
ATOM 621 C C . ASP A 1 75 ? -16.835 7.291 17.231 1.00 82.44 75 ASP A C 1
ATOM 623 O O . ASP A 1 75 ? -17.420 8.369 17.372 1.00 82.44 75 ASP A O 1
ATOM 627 N N . TYR A 1 76 ? -17.458 6.120 17.350 1.00 74.69 76 TYR A N 1
ATOM 628 C CA . TYR A 1 76 ? -18.868 5.973 17.700 1.00 74.69 76 TYR A CA 1
ATOM 629 C C . TYR A 1 76 ? -19.066 4.763 18.611 1.00 74.69 76 TYR A C 1
ATOM 631 O O . TYR A 1 76 ? -18.923 3.630 18.158 1.00 74.69 76 TYR A O 1
ATOM 639 N N . ASN A 1 77 ? -19.450 4.989 19.873 1.00 68.38 77 ASN A N 1
ATOM 640 C CA . ASN A 1 77 ? -19.799 3.938 20.842 1.00 68.38 77 ASN A CA 1
ATOM 641 C C . ASN A 1 77 ? -18.800 2.760 20.843 1.00 68.38 77 ASN A C 1
ATOM 643 O O . ASN A 1 77 ? -19.167 1.625 20.536 1.00 68.38 77 ASN A O 1
ATOM 647 N N . ASP A 1 78 ? -17.525 3.050 21.120 1.00 72.62 78 ASP A N 1
ATOM 648 C CA . ASP A 1 78 ? -16.408 2.087 21.139 1.00 72.62 78 ASP A CA 1
ATOM 649 C C . ASP A 1 78 ? -16.084 1.410 19.790 1.00 72.62 78 ASP A C 1
ATOM 651 O O . ASP A 1 78 ? -15.276 0.475 19.734 1.00 72.62 78 ASP A O 1
ATOM 655 N N . SER A 1 79 ? -16.671 1.898 18.694 1.00 80.00 79 SER A N 1
ATOM 656 C CA . SER A 1 79 ? -16.455 1.423 17.326 1.00 80.00 79 SER A CA 1
ATOM 657 C C . SER A 1 79 ? -15.814 2.500 16.452 1.00 80.00 79 SER A C 1
ATOM 659 O O . SER A 1 79 ? -16.084 3.691 16.594 1.00 80.00 79 SER A O 1
ATOM 661 N N . ILE A 1 80 ? -15.003 2.067 15.486 1.00 84.19 80 ILE A N 1
ATOM 662 C CA . ILE A 1 80 ? -14.442 2.951 14.456 1.00 84.19 80 ILE A CA 1
ATOM 663 C C . ILE A 1 80 ? -15.304 2.838 13.199 1.00 84.19 80 ILE A C 1
ATOM 665 O O . ILE A 1 80 ? -15.483 1.746 12.663 1.00 84.19 80 ILE A O 1
ATOM 669 N N . VAL A 1 81 ? -15.819 3.963 12.714 1.00 85.75 81 VAL A N 1
ATOM 670 C CA . VAL A 1 81 ? -16.558 4.062 11.450 1.00 85.75 81 VAL A CA 1
ATOM 671 C C . VAL A 1 81 ? -15.645 4.674 10.397 1.00 85.75 81 VAL A C 1
ATOM 673 O O . VAL A 1 81 ? -15.047 5.716 10.647 1.00 85.75 81 VAL A O 1
ATOM 676 N N . ILE A 1 82 ? -15.519 4.049 9.225 1.00 85.00 82 ILE A N 1
ATOM 677 C CA . ILE A 1 82 ? -14.779 4.626 8.098 1.00 85.00 82 ILE A CA 1
ATOM 678 C C . ILE A 1 82 ? -15.706 5.524 7.291 1.00 85.00 82 ILE A C 1
ATOM 680 O O . ILE A 1 82 ? -16.735 5.083 6.773 1.00 85.00 82 ILE A O 1
ATOM 684 N N . ASN A 1 83 ? -15.304 6.779 7.127 1.00 79.38 83 ASN A N 1
ATOM 685 C CA . ASN A 1 83 ? -16.068 7.741 6.352 1.00 79.38 83 ASN A CA 1
ATOM 686 C C . ASN A 1 83 ? -15.760 7.566 4.864 1.00 79.38 83 ASN A C 1
ATOM 688 O O . ASN A 1 83 ? -14.604 7.599 4.435 1.00 79.38 83 ASN A O 1
ATOM 692 N N . LYS A 1 84 ? -16.808 7.381 4.058 1.00 66.94 84 LYS A N 1
ATOM 693 C CA . LYS A 1 84 ? -16.690 7.359 2.597 1.00 66.94 84 LYS A CA 1
ATOM 694 C C . LYS A 1 84 ? -16.576 8.792 2.080 1.00 66.94 84 LYS A C 1
ATOM 696 O O . LYS A 1 84 ? -17.481 9.591 2.291 1.00 66.94 84 LYS A O 1
ATOM 701 N N . SER A 1 85 ? -15.506 9.091 1.351 1.00 55.62 85 SER A N 1
ATOM 702 C CA . SER A 1 85 ? -15.569 10.082 0.269 1.00 55.62 85 SER A CA 1
ATOM 703 C C . SER A 1 85 ? -16.209 9.382 -0.947 1.00 55.62 85 SER A C 1
ATOM 705 O O . SER A 1 85 ? -16.215 8.156 -1.011 1.00 55.62 85 SER A O 1
ATOM 707 N N . THR A 1 86 ? -16.856 10.076 -1.876 1.00 50.91 86 THR A N 1
ATOM 708 C CA . THR A 1 86 ? -17.563 9.408 -2.990 1.00 50.91 86 THR A CA 1
ATOM 709 C C . THR A 1 86 ? -16.744 9.312 -4.274 1.00 50.91 86 THR A C 1
ATOM 711 O O . THR A 1 86 ? -17.122 8.540 -5.153 1.00 50.91 86 THR A O 1
ATOM 714 N N . ASP A 1 87 ? -15.594 9.990 -4.365 1.00 53.28 87 ASP A N 1
ATOM 715 C CA . ASP A 1 87 ? -15.047 10.340 -5.686 1.00 53.28 87 ASP A CA 1
ATOM 716 C C . ASP A 1 87 ? -13.712 9.644 -6.050 1.00 53.28 87 ASP A C 1
ATOM 718 O O . ASP A 1 87 ? -13.340 9.632 -7.219 1.00 53.28 87 ASP A O 1
ATOM 722 N N . ASP A 1 88 ? -13.032 8.965 -5.111 1.00 60.97 88 ASP A N 1
ATOM 723 C CA . ASP A 1 88 ? -11.672 8.406 -5.314 1.00 60.97 88 ASP A CA 1
ATOM 724 C C . ASP A 1 88 ? -11.507 6.906 -4.966 1.00 60.97 88 ASP A C 1
ATOM 726 O O . ASP A 1 88 ? -10.431 6.465 -4.557 1.00 60.97 88 ASP A O 1
ATOM 730 N N . PHE A 1 89 ? -12.559 6.088 -5.090 1.00 67.44 89 PHE A N 1
ATOM 731 C CA . PHE A 1 89 ? -12.558 4.726 -4.532 1.00 67.44 89 PHE A CA 1
ATOM 732 C C . PHE A 1 89 ? -12.248 3.612 -5.542 1.00 67.44 89 PHE A C 1
ATOM 734 O O . PHE A 1 89 ? -12.920 3.473 -6.562 1.00 67.44 89 PHE A O 1
ATOM 741 N N . VAL A 1 90 ? -11.288 2.750 -5.200 1.00 73.56 90 VAL A N 1
ATOM 742 C CA . VAL A 1 90 ? -10.925 1.528 -5.936 1.00 73.56 90 VAL A CA 1
ATOM 743 C C . VAL A 1 90 ? -11.451 0.292 -5.203 1.00 73.56 90 VAL A C 1
ATOM 745 O O . VAL A 1 90 ? -11.408 0.230 -3.974 1.00 73.56 90 VAL A O 1
ATOM 748 N N . ASN A 1 91 ? -11.950 -0.698 -5.950 1.00 76.62 91 ASN A N 1
ATOM 749 C CA . ASN A 1 91 ? -12.391 -1.978 -5.392 1.00 76.62 91 ASN A CA 1
ATOM 750 C C . ASN A 1 91 ? -11.197 -2.923 -5.193 1.00 76.62 91 ASN A C 1
ATOM 752 O O . ASN A 1 91 ? -10.424 -3.145 -6.120 1.00 76.62 91 ASN A O 1
ATOM 756 N N . ILE A 1 92 ? -11.094 -3.535 -4.017 1.00 78.88 92 ILE A N 1
ATOM 757 C CA . ILE A 1 92 ? -10.085 -4.551 -3.696 1.00 78.88 92 ILE A CA 1
ATOM 758 C C . ILE A 1 92 ? -10.711 -5.662 -2.851 1.00 78.88 92 ILE A C 1
ATOM 760 O O . ILE A 1 92 ? -11.532 -5.394 -1.971 1.00 78.88 92 ILE A O 1
ATOM 764 N N . GLU A 1 93 ? -10.346 -6.921 -3.097 1.00 80.56 93 GLU A N 1
ATOM 765 C CA . GLU A 1 93 ? -10.742 -8.008 -2.195 1.00 80.56 93 GLU A CA 1
ATOM 766 C C . GLU A 1 93 ? -10.058 -7.871 -0.832 1.00 80.56 93 GLU A C 1
ATOM 768 O O . GLU A 1 93 ? -8.860 -7.596 -0.725 1.00 80.56 93 GLU A O 1
ATOM 773 N N . MET A 1 94 ? -10.820 -8.126 0.231 1.00 77.44 94 MET A N 1
ATOM 774 C CA . MET A 1 94 ? -10.334 -8.014 1.608 1.00 77.44 94 MET A CA 1
ATOM 775 C C . MET A 1 94 ? -9.116 -8.908 1.891 1.00 77.44 94 MET A C 1
ATOM 777 O O . MET A 1 94 ? -8.220 -8.509 2.634 1.00 77.44 94 MET A O 1
ATOM 781 N N . SER A 1 95 ? -9.060 -10.103 1.297 1.00 75.75 95 SER A N 1
ATOM 782 C CA . SER A 1 95 ? -7.937 -11.031 1.461 1.00 75.75 95 SER A CA 1
ATOM 783 C C . SER A 1 95 ? -6.634 -10.478 0.875 1.00 75.75 95 SER A C 1
ATOM 785 O O . SER A 1 95 ? -5.596 -10.571 1.525 1.00 75.75 95 SER A O 1
ATOM 787 N N . VAL A 1 96 ? -6.695 -9.810 -0.281 1.00 82.00 96 VAL A N 1
ATOM 788 C CA . VAL A 1 96 ? -5.538 -9.133 -0.890 1.00 82.00 96 VAL A CA 1
ATOM 789 C C . VAL A 1 96 ? -5.040 -8.008 0.014 1.00 82.00 96 VAL A C 1
ATOM 791 O O . VAL A 1 96 ? -3.852 -7.941 0.315 1.00 82.00 96 VAL A O 1
ATOM 794 N N . LEU A 1 97 ? -5.946 -7.156 0.507 1.00 82.00 97 LEU A N 1
ATOM 795 C CA . LEU A 1 97 ? -5.587 -6.040 1.386 1.00 82.00 97 LEU A CA 1
ATOM 796 C C . LEU A 1 97 ? -4.869 -6.513 2.660 1.00 82.00 97 LEU A C 1
ATOM 798 O O . LEU A 1 97 ? -3.860 -5.926 3.046 1.00 82.00 97 LEU A O 1
ATOM 802 N N . LYS A 1 98 ? -5.362 -7.588 3.291 1.00 77.75 98 LYS A N 1
ATOM 803 C CA . LYS A 1 98 ? -4.744 -8.179 4.490 1.00 77.75 98 LYS A CA 1
ATOM 804 C C . LYS A 1 98 ? -3.327 -8.680 4.222 1.00 77.75 98 LYS A C 1
ATOM 806 O O . LYS A 1 98 ? -2.445 -8.447 5.042 1.00 77.75 98 LYS A O 1
ATOM 811 N N . VAL A 1 99 ? -3.097 -9.327 3.078 1.00 78.94 99 VAL A N 1
ATOM 812 C CA . VAL A 1 99 ? -1.752 -9.781 2.704 1.00 78.94 99 VAL A CA 1
ATOM 813 C C . VAL A 1 99 ? -0.831 -8.598 2.419 1.00 78.94 99 VAL A C 1
ATOM 815 O O . VAL A 1 99 ? 0.279 -8.554 2.940 1.00 78.94 99 VAL A O 1
ATOM 818 N N . LEU A 1 100 ? -1.287 -7.600 1.662 1.00 84.12 100 LEU A N 1
ATOM 819 C CA . LEU A 1 100 ? -0.475 -6.415 1.375 1.00 84.12 100 LEU A CA 1
ATOM 820 C C . LEU A 1 100 ? -0.086 -5.660 2.649 1.00 84.12 100 LEU A C 1
ATOM 822 O O . LEU A 1 100 ? 1.055 -5.224 2.764 1.00 84.12 100 LEU A O 1
ATOM 826 N N . LEU A 1 101 ? -0.993 -5.552 3.625 1.00 79.88 101 LEU A N 1
ATOM 827 C CA . LEU A 1 101 ? -0.700 -4.974 4.941 1.00 79.88 101 LEU A CA 1
ATOM 828 C C . LEU A 1 101 ? 0.406 -5.727 5.688 1.00 79.88 101 LEU A C 1
ATOM 830 O O . LEU A 1 101 ? 1.177 -5.093 6.402 1.00 79.88 101 LEU A O 1
ATOM 834 N N . HIS A 1 102 ? 0.513 -7.045 5.507 1.00 75.88 102 HIS A N 1
ATOM 835 C CA . HIS A 1 102 ? 1.561 -7.847 6.134 1.00 75.88 102 HIS A CA 1
ATOM 836 C C . HIS A 1 102 ? 2.955 -7.546 5.569 1.00 75.88 102 HIS A C 1
ATOM 838 O O . HIS A 1 102 ? 3.924 -7.457 6.317 1.00 75.88 102 HIS A O 1
ATOM 844 N N . PHE A 1 103 ? 3.053 -7.343 4.255 1.00 72.31 103 PHE A N 1
ATOM 845 C CA . PHE A 1 103 ? 4.319 -7.048 3.573 1.00 72.31 103 PHE A CA 1
ATOM 846 C C . PHE A 1 103 ? 4.685 -5.553 3.576 1.00 72.31 103 PHE A C 1
ATOM 848 O O . PHE A 1 103 ? 5.743 -5.155 3.097 1.00 72.31 103 PHE A O 1
ATOM 855 N N . SER A 1 104 ? 3.812 -4.698 4.109 1.00 68.00 104 SER A N 1
ATOM 856 C CA . SER A 1 104 ? 3.898 -3.245 3.987 1.00 68.00 104 SER A CA 1
ATOM 857 C C . SER A 1 104 ? 4.501 -2.598 5.245 1.00 68.00 104 SER A C 1
ATOM 859 O O . SER A 1 104 ? 3.809 -2.232 6.201 1.00 68.00 104 SER A O 1
ATOM 861 N N . LYS A 1 105 ? 5.821 -2.359 5.223 1.00 65.25 105 LYS A N 1
ATOM 862 C CA . LYS A 1 105 ? 6.475 -1.421 6.164 1.00 65.25 105 LYS A CA 1
ATOM 863 C C . LYS A 1 105 ? 6.144 0.045 5.847 1.00 65.25 105 LYS A 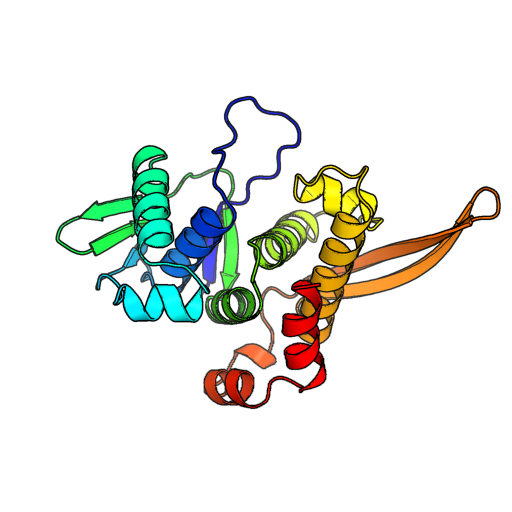C 1
ATOM 865 O O . LYS A 1 105 ? 6.110 0.882 6.746 1.00 65.25 105 LYS A O 1
ATOM 870 N N . THR A 1 106 ? 5.831 0.348 4.590 1.00 69.62 106 THR A N 1
ATOM 871 C CA . THR A 1 106 ? 5.360 1.660 4.126 1.00 69.62 106 THR A CA 1
ATOM 872 C C . THR A 1 106 ? 4.044 1.491 3.387 1.00 69.62 106 THR A C 1
ATOM 874 O O . THR A 1 106 ? 3.805 0.453 2.768 1.00 69.62 106 THR A O 1
ATOM 877 N N . ALA A 1 107 ? 3.190 2.513 3.390 1.00 78.06 107 ALA A N 1
ATOM 878 C CA . ALA A 1 107 ? 1.926 2.464 2.654 1.00 78.06 107 ALA A CA 1
ATOM 879 C C . ALA A 1 107 ? 2.114 2.395 1.122 1.00 78.06 107 ALA A C 1
ATOM 881 O O . ALA A 1 107 ? 1.126 2.335 0.393 1.00 78.06 107 ALA A O 1
ATOM 882 N N . ASP A 1 108 ? 3.353 2.420 0.623 1.00 83.06 108 ASP A N 1
ATOM 883 C CA . ASP A 1 108 ? 3.682 2.406 -0.802 1.00 83.06 108 ASP A CA 1
ATOM 884 C C . ASP A 1 108 ? 3.228 1.140 -1.501 1.00 83.06 108 ASP A C 1
ATOM 886 O O . ASP A 1 108 ? 2.667 1.239 -2.581 1.00 83.06 108 ASP A O 1
ATOM 890 N N . LEU A 1 109 ? 3.408 -0.033 -0.890 1.00 86.31 109 LEU A N 1
ATOM 891 C CA . LEU A 1 109 ? 3.017 -1.297 -1.516 1.00 86.31 109 LEU A CA 1
ATOM 892 C C . LEU A 1 109 ? 1.508 -1.325 -1.817 1.00 86.31 109 LEU A C 1
ATOM 894 O O . LEU A 1 109 ? 1.083 -1.661 -2.922 1.00 86.31 109 LEU A O 1
ATOM 898 N N . ILE A 1 110 ? 0.700 -0.903 -0.838 1.00 85.81 110 ILE A N 1
ATOM 899 C CA . ILE A 1 110 ? -0.759 -0.813 -0.963 1.00 85.81 110 ILE A CA 1
ATOM 900 C C . ILE A 1 110 ? -1.131 0.283 -1.968 1.00 85.81 110 ILE A C 1
ATOM 902 O O . ILE A 1 110 ? -1.940 0.041 -2.860 1.00 85.81 110 ILE A O 1
ATOM 906 N N . ARG A 1 111 ? -0.518 1.471 -1.867 1.00 81.75 111 ARG A N 1
ATOM 907 C CA . ARG A 1 111 ? -0.756 2.587 -2.797 1.00 81.75 111 ARG A CA 1
ATOM 908 C C . ARG A 1 111 ? -0.420 2.204 -4.234 1.00 81.75 111 ARG A C 1
ATOM 910 O O . ARG A 1 111 ? -1.246 2.424 -5.107 1.00 81.75 111 ARG A O 1
ATOM 917 N N . LEU A 1 112 ? 0.732 1.586 -4.477 1.00 86.31 112 LEU A N 1
ATOM 918 C CA . LEU A 1 112 ? 1.178 1.169 -5.803 1.00 86.31 112 LEU A CA 1
ATOM 919 C C . LEU A 1 112 ? 0.201 0.172 -6.425 1.00 86.31 112 LEU A C 1
ATOM 921 O O . LEU A 1 112 ? -0.216 0.352 -7.568 1.00 86.31 112 LEU A O 1
ATOM 925 N N . TYR A 1 113 ? -0.215 -0.837 -5.659 1.00 87.38 113 TYR A N 1
ATOM 926 C CA . TYR A 1 113 ? -1.210 -1.799 -6.120 1.00 87.38 113 TYR A CA 1
ATOM 927 C C . TYR A 1 113 ? -2.552 -1.132 -6.450 1.00 87.38 113 TYR A C 1
ATOM 929 O O . TYR A 1 113 ? -3.119 -1.374 -7.514 1.00 87.38 113 TYR A O 1
ATOM 937 N N . LEU A 1 114 ? -3.039 -0.241 -5.583 1.00 83.00 114 LEU A N 1
ATOM 938 C CA . LEU A 1 114 ? -4.290 0.490 -5.799 1.00 83.00 114 LEU A CA 1
ATOM 939 C C . LEU A 1 114 ? -4.215 1.453 -6.994 1.00 83.00 114 LEU A C 1
ATOM 941 O O . LEU A 1 114 ? -5.171 1.553 -7.762 1.00 83.00 114 LEU A O 1
ATOM 945 N N . MET A 1 115 ? -3.081 2.127 -7.193 1.00 80.75 115 MET A N 1
ATOM 946 C CA . MET A 1 115 ? -2.828 2.954 -8.373 1.00 80.75 115 MET A CA 1
ATOM 947 C C . MET A 1 115 ? -2.849 2.107 -9.640 1.00 80.75 115 MET A C 1
ATOM 949 O O . MET A 1 115 ? -3.475 2.485 -10.627 1.00 80.75 115 MET A O 1
ATOM 953 N N . PHE A 1 116 ? -2.217 0.935 -9.624 1.00 82.50 116 PHE A N 1
ATOM 954 C CA . PHE A 1 116 ? -2.286 0.011 -10.749 1.00 82.50 116 PHE A CA 1
ATOM 955 C C . PHE A 1 116 ? -3.696 -0.526 -10.976 1.00 82.50 116 PHE A C 1
ATOM 957 O O . PHE A 1 116 ? -4.102 -0.616 -12.127 1.00 82.50 116 PHE A O 1
ATOM 964 N N . LEU A 1 117 ? -4.489 -0.788 -9.940 1.00 81.38 117 LEU A N 1
ATOM 965 C CA . LEU A 1 117 ? -5.906 -1.123 -10.108 1.00 81.38 117 LEU A CA 1
ATOM 966 C C . LEU A 1 117 ? -6.708 0.022 -10.749 1.00 81.38 117 LEU A C 1
ATOM 968 O O . LEU A 1 117 ? -7.529 -0.220 -11.634 1.00 81.38 117 LEU A O 1
ATOM 972 N N . LYS A 1 118 ? -6.444 1.276 -10.358 1.00 77.00 118 LYS A N 1
ATOM 973 C CA . LYS A 1 118 ? -7.084 2.462 -10.949 1.00 77.00 118 LYS A CA 1
ATOM 974 C C . LYS A 1 118 ? -6.664 2.669 -12.410 1.00 77.00 118 LYS A C 1
ATOM 976 O O . LYS A 1 118 ? -7.512 2.916 -13.264 1.00 77.00 118 LYS A O 1
ATOM 981 N N . PHE A 1 119 ? -5.373 2.523 -12.722 1.00 71.38 119 PHE A N 1
ATOM 982 C CA . PHE A 1 119 ? -4.812 2.788 -14.053 1.00 71.38 119 PHE A CA 1
ATOM 983 C C . PHE A 1 119 ? -4.843 1.609 -15.027 1.00 71.38 119 PHE A C 1
ATOM 985 O O . PHE A 1 119 ? -4.909 1.838 -16.235 1.00 71.38 119 PHE A O 1
ATOM 992 N N . GLY A 1 120 ? -4.789 0.372 -14.538 1.00 60.03 120 GLY A N 1
ATOM 993 C CA . GLY A 1 120 ? -4.739 -0.859 -15.334 1.00 60.03 120 GLY A CA 1
ATOM 994 C C . GLY A 1 120 ? -5.980 -1.060 -16.203 1.00 60.03 120 GLY A C 1
ATOM 995 O O . GLY A 1 120 ? -5.908 -1.699 -17.247 1.00 60.03 120 GLY A O 1
ATOM 996 N N . ASN A 1 121 ? -7.085 -0.403 -15.845 1.00 54.38 121 ASN A N 1
ATOM 997 C CA . ASN A 1 121 ? -8.312 -0.342 -16.638 1.00 54.38 121 ASN A CA 1
ATOM 998 C C . ASN A 1 121 ? -8.269 0.706 -17.773 1.00 54.38 121 ASN A C 1
ATOM 1000 O O . ASN A 1 121 ? -9.224 0.838 -18.535 1.00 54.38 121 ASN A O 1
ATOM 1004 N N . THR A 1 122 ? -7.170 1.457 -17.922 1.00 49.66 122 THR A N 1
ATOM 1005 C CA . THR A 1 122 ? -7.042 2.580 -18.868 1.00 49.66 122 THR A CA 1
ATOM 1006 C C . THR A 1 122 ? -5.715 2.544 -19.640 1.00 49.66 122 THR A C 1
ATOM 1008 O O . THR A 1 122 ? -4.826 3.327 -19.344 1.00 49.66 122 THR A O 1
ATOM 1011 N N . LYS A 1 123 ? -5.602 1.656 -20.646 1.00 49.19 123 LYS A N 1
ATOM 1012 C CA . LYS A 1 123 ? -4.502 1.510 -21.643 1.00 49.19 123 LYS A CA 1
ATOM 1013 C C . LYS A 1 123 ? -3.059 1.472 -21.087 1.00 49.19 123 LYS A C 1
ATOM 1015 O O . LYS A 1 123 ? -2.608 2.367 -20.393 1.00 49.19 123 LYS A O 1
ATOM 1020 N N . ILE A 1 124 ? -2.308 0.450 -21.503 1.00 50.38 124 ILE A N 1
ATOM 1021 C CA . ILE A 1 124 ? -0.899 0.155 -21.169 1.00 50.38 124 ILE A CA 1
ATOM 1022 C C . ILE A 1 124 ? -0.053 1.423 -20.949 1.00 50.38 124 ILE A C 1
ATOM 1024 O O . ILE A 1 124 ? 0.135 2.228 -21.863 1.00 50.38 124 ILE A O 1
ATOM 1028 N N . LYS A 1 125 ? 0.487 1.584 -19.735 1.00 66.69 125 LYS A N 1
ATOM 1029 C CA . LYS A 1 125 ? 1.387 2.685 -19.374 1.00 66.69 125 LYS A CA 1
ATOM 1030 C C . LYS A 1 125 ? 2.771 2.113 -19.079 1.00 66.69 125 LYS A C 1
ATOM 1032 O O . LYS A 1 125 ? 2.927 1.260 -18.212 1.00 66.69 125 LYS A O 1
ATOM 1037 N N . HIS A 1 126 ? 3.775 2.576 -19.817 1.00 72.31 126 HIS A N 1
ATOM 1038 C CA . HIS A 1 126 ? 5.174 2.276 -19.528 1.00 72.31 126 HIS A CA 1
ATOM 1039 C C . HIS A 1 126 ? 5.672 3.167 -18.388 1.00 72.31 126 HIS A C 1
ATOM 1041 O O . HIS A 1 126 ? 5.569 4.402 -18.455 1.00 72.31 126 HIS A O 1
ATOM 1047 N N . PHE A 1 127 ? 6.280 2.558 -17.376 1.00 80.00 127 PHE A N 1
ATOM 1048 C CA . PHE A 1 127 ? 6.826 3.253 -16.218 1.00 80.00 127 PHE A CA 1
ATOM 1049 C C . PHE A 1 127 ? 8.326 2.998 -16.071 1.00 80.00 127 PHE A C 1
ATOM 1051 O O . PHE A 1 127 ? 8.858 1.972 -16.478 1.00 80.00 127 PHE A O 1
ATOM 1058 N N . THR A 1 128 ? 9.025 3.952 -15.467 1.00 82.69 128 THR A N 1
ATOM 1059 C CA . THR A 1 128 ? 10.382 3.757 -14.941 1.00 82.69 128 THR A CA 1
ATOM 1060 C C . THR A 1 128 ? 10.299 3.787 -13.415 1.00 82.69 128 THR A C 1
ATOM 1062 O O . THR A 1 128 ? 9.345 4.355 -12.878 1.00 82.69 128 THR A O 1
ATOM 1065 N N . LYS A 1 129 ? 11.303 3.253 -12.700 1.00 80.69 129 LYS A N 1
ATOM 1066 C CA . LYS A 1 129 ? 11.361 3.346 -11.221 1.00 80.69 129 LYS A CA 1
ATOM 1067 C C . LYS A 1 129 ? 11.177 4.781 -10.730 1.00 80.69 129 LYS A C 1
ATOM 1069 O O . LYS A 1 129 ? 10.458 5.024 -9.771 1.00 80.69 129 LYS A O 1
ATOM 1074 N N . ARG A 1 130 ? 11.761 5.737 -11.461 1.00 79.56 130 ARG A N 1
ATOM 1075 C CA . ARG A 1 130 ? 11.614 7.171 -11.210 1.00 79.56 130 ARG A CA 1
ATOM 1076 C C . ARG A 1 130 ? 10.158 7.627 -11.242 1.00 79.56 130 ARG A C 1
ATOM 1078 O O . ARG A 1 130 ? 9.693 8.213 -10.276 1.00 79.56 130 ARG A O 1
ATOM 1085 N N . LYS A 1 131 ? 9.435 7.301 -12.320 1.00 78.75 131 LYS A N 1
ATOM 1086 C CA . LYS A 1 131 ? 8.013 7.649 -12.453 1.00 78.75 131 LYS A CA 1
ATOM 1087 C C . LYS A 1 131 ? 7.176 7.026 -11.339 1.00 78.75 131 LYS A C 1
ATOM 1089 O O . LYS A 1 131 ? 6.245 7.661 -10.874 1.00 78.75 131 LYS A O 1
ATOM 1094 N N . ILE A 1 132 ? 7.494 5.802 -10.919 1.00 79.25 132 ILE A N 1
ATOM 1095 C CA . ILE A 1 132 ? 6.786 5.135 -9.818 1.00 79.25 132 ILE A CA 1
ATOM 1096 C C . ILE A 1 132 ? 7.067 5.840 -8.487 1.00 79.25 132 ILE A C 1
ATOM 1098 O O . ILE A 1 132 ? 6.134 6.105 -7.740 1.00 79.25 132 ILE A O 1
ATOM 1102 N N . ALA A 1 133 ? 8.321 6.203 -8.213 1.00 77.31 133 ALA A N 1
ATOM 1103 C CA . ALA A 1 133 ? 8.676 6.978 -7.027 1.00 77.31 133 ALA A CA 1
ATOM 1104 C C . ALA A 1 133 ? 7.967 8.347 -7.002 1.00 77.31 133 ALA A C 1
ATOM 1106 O O . ALA A 1 133 ? 7.372 8.697 -5.985 1.00 77.31 133 ALA A O 1
ATOM 1107 N N . ASP A 1 134 ? 7.946 9.067 -8.132 1.00 73.31 134 ASP A N 1
ATOM 1108 C CA . ASP A 1 134 ? 7.201 10.328 -8.281 1.00 73.31 134 ASP A CA 1
ATOM 1109 C C . ASP A 1 134 ? 5.699 10.132 -8.005 1.00 73.31 134 ASP A C 1
ATOM 1111 O O . ASP A 1 134 ? 5.080 10.914 -7.288 1.00 73.31 134 ASP A O 1
ATOM 1115 N N . LEU A 1 135 ? 5.113 9.061 -8.551 1.00 72.81 135 LEU A N 1
ATOM 1116 C CA . LEU A 1 135 ? 3.705 8.698 -8.369 1.00 72.81 135 LEU A CA 1
ATOM 1117 C C . LEU A 1 135 ? 3.353 8.356 -6.914 1.00 72.81 135 LEU A C 1
ATOM 1119 O O . LEU A 1 135 ? 2.242 8.636 -6.472 1.00 72.81 135 LEU A O 1
ATOM 1123 N N . LEU A 1 136 ? 4.296 7.789 -6.162 1.00 73.81 136 LEU A N 1
ATOM 1124 C CA . LEU A 1 136 ? 4.152 7.520 -4.730 1.00 73.81 136 LEU A CA 1
ATOM 1125 C C . LEU A 1 136 ? 4.386 8.767 -3.856 1.00 73.81 136 LEU A C 1
ATOM 1127 O O . LEU A 1 136 ? 4.195 8.707 -2.640 1.00 73.81 136 LEU A O 1
ATOM 1131 N N . GLY A 1 137 ? 4.744 9.905 -4.465 1.00 66.38 137 GLY A N 1
ATOM 1132 C CA . GLY A 1 137 ? 5.008 11.167 -3.773 1.00 66.38 137 GLY A CA 1
ATOM 1133 C C . GLY A 1 137 ? 6.402 11.253 -3.152 1.00 66.38 137 GLY A C 1
ATOM 1134 O O . GLY A 1 137 ? 6.642 12.113 -2.303 1.00 66.38 137 GLY A O 1
ATOM 1135 N N . HIS A 1 138 ? 7.321 10.377 -3.560 1.00 72.44 138 HIS A N 1
ATOM 1136 C CA . HIS A 1 138 ? 8.713 10.415 -3.123 1.00 72.44 138 HIS A CA 1
ATOM 1137 C C . HIS A 1 138 ? 9.511 11.425 -3.940 1.00 72.44 138 HIS A C 1
ATOM 1139 O O . HIS A 1 138 ? 9.261 11.628 -5.128 1.00 72.44 138 HIS A O 1
ATOM 1145 N N . ASN A 1 139 ? 10.515 12.047 -3.320 1.00 65.88 139 ASN A N 1
ATOM 1146 C CA . ASN A 1 139 ? 11.411 12.943 -4.040 1.00 65.88 139 ASN A CA 1
ATOM 1147 C C . ASN A 1 139 ? 12.342 12.124 -4.949 1.00 65.88 139 ASN A C 1
ATOM 1149 O O . ASN A 1 139 ? 13.322 11.537 -4.486 1.00 65.88 139 ASN A O 1
ATOM 1153 N N . SER A 1 140 ? 12.045 12.090 -6.249 1.00 62.50 140 SER A N 1
ATOM 1154 C CA . SER A 1 140 ? 12.747 11.249 -7.221 1.00 62.50 140 SER A CA 1
ATOM 1155 C C . SER A 1 140 ? 14.208 11.607 -7.480 1.00 62.50 140 SER A C 1
ATOM 1157 O O . SER A 1 140 ? 14.847 10.982 -8.315 1.00 62.50 140 SER A O 1
ATOM 1159 N N . SER A 1 141 ? 14.791 12.576 -6.779 1.00 63.22 141 SER A N 1
ATOM 1160 C CA . SER A 1 141 ? 16.241 12.775 -6.796 1.00 63.22 141 SER A CA 1
ATOM 1161 C C . SER A 1 141 ? 17.017 11.770 -5.927 1.00 63.22 141 SER A C 1
ATOM 1163 O O . SER A 1 141 ? 18.237 11.727 -6.049 1.00 63.22 141 SER A O 1
ATOM 1165 N N . ASN A 1 142 ? 16.356 10.984 -5.061 1.00 68.06 142 ASN A N 1
ATOM 1166 C CA . ASN A 1 142 ? 17.004 9.986 -4.196 1.00 68.06 142 ASN A CA 1
ATOM 1167 C C . ASN A 1 142 ? 16.948 8.570 -4.812 1.00 68.06 142 ASN A C 1
ATOM 1169 O O . ASN A 1 142 ? 15.867 8.052 -5.100 1.00 68.06 142 ASN A O 1
ATOM 1173 N N . GLU A 1 143 ? 18.106 7.922 -4.975 1.00 70.19 143 GLU A N 1
ATOM 1174 C CA . GLU A 1 143 ? 18.207 6.548 -5.490 1.00 70.19 143 GLU A CA 1
ATOM 1175 C C . GLU A 1 143 ? 17.566 5.497 -4.566 1.00 70.19 143 GLU A C 1
ATOM 1177 O O . GLU A 1 143 ? 17.088 4.468 -5.048 1.00 70.19 143 GLU A O 1
ATOM 1182 N N . GLU A 1 144 ? 17.476 5.750 -3.258 1.00 71.19 144 GLU A N 1
ATOM 1183 C CA . GLU A 1 144 ? 16.798 4.854 -2.306 1.00 71.19 144 GLU A CA 1
ATOM 1184 C C . GLU A 1 144 ? 15.303 4.714 -2.622 1.00 71.19 144 GLU A C 1
ATOM 1186 O O . GLU A 1 144 ? 14.737 3.621 -2.545 1.00 71.19 144 GLU A O 1
ATOM 1191 N N . CYS A 1 145 ? 14.664 5.791 -3.089 1.00 70.19 145 CYS A N 1
ATOM 1192 C CA . CYS A 1 145 ? 13.260 5.765 -3.498 1.00 70.19 145 CYS A CA 1
ATOM 1193 C C . CYS A 1 145 ? 13.038 4.853 -4.717 1.00 70.19 145 CYS A C 1
ATOM 1195 O O . CYS A 1 145 ? 11.963 4.272 -4.872 1.00 70.19 145 CYS A O 1
ATOM 1197 N N . TYR A 1 146 ? 14.054 4.674 -5.569 1.00 79.50 146 TYR A N 1
ATOM 1198 C CA . TYR A 1 146 ? 13.978 3.754 -6.705 1.00 79.50 146 TYR A CA 1
ATOM 1199 C C . TYR A 1 146 ? 14.052 2.295 -6.269 1.00 79.50 146 TYR A C 1
ATOM 1201 O O . TYR A 1 146 ? 13.359 1.461 -6.855 1.00 79.50 146 TYR A O 1
ATOM 1209 N N . LYS A 1 147 ? 14.858 1.995 -5.242 1.00 76.62 147 LYS A N 1
ATOM 1210 C CA . LYS A 1 147 ? 14.920 0.658 -4.640 1.00 76.62 147 LYS A CA 1
ATOM 1211 C C . LYS A 1 147 ? 13.590 0.295 -3.985 1.00 76.62 147 LYS A C 1
ATOM 1213 O O . LYS A 1 147 ? 13.096 -0.798 -4.221 1.00 76.62 147 LYS A O 1
ATOM 1218 N N . SER A 1 148 ? 12.965 1.227 -3.258 1.00 76.81 148 SER A N 1
ATOM 1219 C CA . SER A 1 148 ? 11.625 1.021 -2.681 1.00 76.81 148 SER A CA 1
ATOM 1220 C C . SER A 1 148 ? 10.566 0.739 -3.757 1.00 76.81 148 SER A C 1
ATOM 1222 O O . SER A 1 148 ? 9.794 -0.216 -3.646 1.00 76.81 148 SER A O 1
ATOM 1224 N N . ALA A 1 149 ? 10.567 1.516 -4.847 1.00 81.81 149 ALA A N 1
ATOM 1225 C CA . ALA A 1 149 ? 9.653 1.301 -5.967 1.00 81.81 149 ALA A CA 1
ATOM 1226 C C . ALA A 1 149 ? 9.847 -0.078 -6.623 1.00 81.81 149 ALA A C 1
ATOM 1228 O O . ALA A 1 149 ? 8.872 -0.778 -6.881 1.00 81.81 149 ALA A O 1
ATOM 1229 N N . GLU A 1 150 ? 11.094 -0.485 -6.871 1.00 83.44 150 GLU A N 1
ATOM 1230 C CA . GLU A 1 150 ? 11.413 -1.816 -7.401 1.00 83.44 150 GLU A CA 1
ATOM 1231 C C . GLU A 1 150 ? 11.021 -2.934 -6.436 1.00 83.44 150 GLU A C 1
ATOM 1233 O O . GLU A 1 150 ? 10.431 -3.926 -6.853 1.00 83.44 150 GLU A O 1
ATOM 1238 N N . HIS A 1 151 ? 11.276 -2.752 -5.144 1.00 82.81 151 HIS A N 1
ATOM 1239 C CA . HIS A 1 151 ? 10.899 -3.711 -4.118 1.00 82.81 151 HIS A CA 1
ATOM 1240 C C . HIS A 1 151 ? 9.380 -3.927 -4.076 1.00 82.81 151 HIS A C 1
ATOM 1242 O O . HIS A 1 151 ? 8.917 -5.066 -4.076 1.00 82.81 151 HIS A O 1
ATOM 1248 N N . CYS A 1 152 ? 8.594 -2.846 -4.137 1.00 86.19 152 CYS A N 1
ATOM 1249 C CA . CYS A 1 152 ? 7.139 -2.953 -4.211 1.00 86.19 152 CYS A CA 1
ATOM 1250 C C . CYS A 1 152 ? 6.687 -3.700 -5.475 1.00 86.19 152 CYS A C 1
ATOM 1252 O O . CYS A 1 152 ? 5.784 -4.527 -5.398 1.00 86.19 152 CYS A O 1
ATOM 1254 N N . LEU A 1 153 ? 7.310 -3.442 -6.630 1.00 88.00 153 LEU A N 1
ATOM 1255 C CA . LEU A 1 153 ? 6.993 -4.158 -7.870 1.00 88.00 153 LEU A CA 1
ATOM 1256 C C . LEU A 1 153 ? 7.271 -5.658 -7.760 1.00 88.00 153 LEU A C 1
ATOM 1258 O O . LEU A 1 153 ? 6.409 -6.450 -8.136 1.00 88.00 153 LEU A O 1
ATOM 1262 N N . ASN A 1 154 ? 8.430 -6.031 -7.217 1.00 85.56 154 ASN A N 1
ATOM 1263 C CA . ASN A 1 154 ? 8.814 -7.429 -7.052 1.00 85.56 154 ASN A CA 1
ATOM 1264 C C . ASN A 1 154 ? 7.834 -8.155 -6.125 1.00 85.56 154 ASN A C 1
ATOM 1266 O O . ASN A 1 154 ? 7.293 -9.182 -6.515 1.00 85.56 154 ASN A O 1
ATOM 1270 N N . ILE A 1 155 ? 7.491 -7.570 -4.967 1.00 85.44 155 ILE A N 1
ATOM 1271 C CA . ILE A 1 155 ? 6.495 -8.160 -4.057 1.00 85.44 155 ILE A CA 1
ATOM 1272 C C . ILE A 1 155 ? 5.150 -8.361 -4.766 1.00 85.44 155 ILE A C 1
ATOM 1274 O O . ILE A 1 155 ? 4.539 -9.422 -4.651 1.00 85.44 155 ILE A O 1
ATOM 1278 N N . LEU A 1 156 ? 4.663 -7.362 -5.508 1.00 87.62 156 LEU A N 1
ATOM 1279 C CA . LEU A 1 156 ? 3.390 -7.490 -6.221 1.00 87.62 156 LEU A CA 1
ATOM 1280 C C . LEU A 1 156 ? 3.443 -8.559 -7.323 1.00 87.62 156 LEU A C 1
ATOM 1282 O O . LEU A 1 156 ? 2.432 -9.222 -7.566 1.00 87.62 156 LEU A O 1
ATOM 1286 N N . GLN A 1 157 ? 4.587 -8.733 -7.986 1.00 86.88 157 GLN A N 1
ATOM 1287 C CA . GLN A 1 157 ? 4.785 -9.757 -9.011 1.00 86.88 157 GLN A CA 1
ATOM 1288 C C . GLN A 1 157 ? 4.889 -11.164 -8.400 1.00 86.88 157 GLN A C 1
ATOM 1290 O O . GLN A 1 157 ? 4.219 -12.079 -8.881 1.00 86.88 157 GLN A O 1
ATOM 1295 N N . ASP A 1 158 ? 5.623 -11.324 -7.298 1.00 83.12 158 ASP A N 1
ATOM 1296 C CA . ASP A 1 158 ? 5.774 -12.590 -6.565 1.00 83.12 158 ASP A CA 1
ATOM 1297 C C . ASP A 1 158 ? 4.442 -13.059 -5.964 1.00 83.12 158 ASP A C 1
ATOM 1299 O O . ASP A 1 158 ? 4.086 -14.237 -6.034 1.00 83.12 158 ASP A O 1
ATOM 1303 N N . LEU A 1 159 ? 3.640 -12.116 -5.455 1.00 81.06 159 LEU A N 1
ATOM 1304 C CA . LEU A 1 159 ? 2.263 -12.356 -5.013 1.00 81.06 159 LEU A CA 1
ATOM 1305 C C . LEU A 1 159 ? 1.278 -12.563 -6.175 1.00 81.06 159 LEU A C 1
ATOM 1307 O O . LEU A 1 159 ? 0.090 -12.794 -5.937 1.00 81.06 159 LEU A O 1
ATOM 1311 N N . LYS A 1 160 ? 1.744 -12.467 -7.429 1.00 83.50 160 LYS A N 1
ATOM 1312 C CA . LYS A 1 160 ? 0.933 -12.575 -8.651 1.00 83.50 160 LYS A CA 1
ATOM 1313 C C . LYS A 1 160 ? -0.273 -11.627 -8.638 1.00 83.50 160 LYS A C 1
ATOM 1315 O O . LYS A 1 160 ? -1.366 -11.980 -9.085 1.00 83.50 160 LYS A O 1
ATOM 1320 N N . LEU A 1 161 ? -0.082 -10.433 -8.083 1.00 85.94 161 LEU A N 1
ATOM 1321 C CA . LEU A 1 161 ? -1.057 -9.340 -8.066 1.00 85.94 161 LEU A CA 1
ATOM 1322 C C . LEU A 1 161 ? -0.913 -8.432 -9.285 1.00 85.94 161 LEU A C 1
ATOM 1324 O O . LEU A 1 161 ? -1.877 -7.786 -9.697 1.00 85.94 161 LEU A O 1
ATOM 1328 N N . ILE A 1 162 ? 0.266 -8.431 -9.901 1.00 86.12 162 ILE A N 1
ATOM 1329 C CA . ILE A 1 162 ? 0.519 -7.807 -11.196 1.00 86.12 162 ILE A CA 1
ATOM 1330 C C . ILE A 1 162 ? 1.223 -8.791 -12.125 1.00 86.12 162 ILE A C 1
ATOM 1332 O O . ILE A 1 162 ? 1.997 -9.637 -11.684 1.00 86.12 162 ILE A O 1
ATOM 1336 N N . ASP A 1 163 ? 0.956 -8.656 -13.418 1.00 86.50 163 ASP A N 1
ATOM 1337 C CA . ASP A 1 163 ? 1.809 -9.190 -14.472 1.00 86.50 163 ASP A CA 1
ATOM 1338 C C . ASP A 1 163 ? 2.626 -8.041 -15.057 1.00 86.50 163 ASP A C 1
ATOM 1340 O O . ASP A 1 163 ? 2.072 -7.003 -15.443 1.00 86.50 163 ASP A O 1
ATOM 1344 N N . LEU A 1 164 ? 3.941 -8.221 -15.084 1.00 87.19 164 LEU A N 1
ATOM 1345 C CA . LEU A 1 164 ? 4.889 -7.171 -15.389 1.00 87.19 164 LEU A CA 1
ATOM 1346 C C . LEU A 1 164 ? 5.973 -7.675 -16.341 1.00 87.19 164 LEU A C 1
ATOM 1348 O O . LEU A 1 164 ? 6.643 -8.675 -16.085 1.00 87.19 164 LEU A O 1
ATOM 1352 N N . THR A 1 165 ? 6.190 -6.925 -17.419 1.00 87.81 165 THR A N 1
ATOM 1353 C CA . THR A 1 165 ? 7.337 -7.096 -18.314 1.00 87.81 165 THR A CA 1
ATOM 1354 C C . THR A 1 165 ? 8.409 -6.064 -17.984 1.00 87.81 165 THR A C 1
ATOM 1356 O O . THR A 1 165 ? 8.113 -4.872 -17.860 1.00 87.81 165 THR A O 1
ATOM 1359 N N . ILE A 1 166 ? 9.656 -6.523 -17.871 1.00 89.06 166 ILE A N 1
ATOM 1360 C CA . ILE A 1 166 ? 10.840 -5.685 -17.661 1.00 89.06 166 ILE A CA 1
ATOM 1361 C C . ILE A 1 166 ? 11.646 -5.660 -18.959 1.00 89.06 166 ILE A C 1
ATOM 1363 O O . ILE A 1 166 ? 12.036 -6.705 -19.471 1.00 89.06 166 ILE A O 1
ATOM 1367 N N . GLU A 1 167 ? 11.917 -4.466 -19.474 1.00 88.56 167 GLU A N 1
ATOM 1368 C CA . GLU A 1 167 ? 12.777 -4.247 -20.638 1.00 88.56 167 GLU A CA 1
ATOM 1369 C C . GLU A 1 167 ? 13.969 -3.373 -20.247 1.00 88.56 167 GLU A C 1
ATOM 1371 O O . GLU A 1 167 ? 13.785 -2.249 -19.770 1.00 88.56 167 GLU A O 1
ATOM 1376 N N . GLU A 1 168 ? 15.194 -3.833 -20.504 1.00 89.25 168 GLU A N 1
ATOM 1377 C CA . GLU A 1 168 ? 16.369 -2.966 -20.415 1.00 89.25 168 GLU A CA 1
ATOM 1378 C C . GLU A 1 168 ? 16.401 -2.027 -21.632 1.00 89.25 168 GLU A C 1
ATOM 1380 O O . GLU A 1 168 ? 16.448 -2.458 -22.785 1.00 89.25 168 GLU A O 1
ATOM 1385 N N . LYS A 1 169 ? 16.388 -0.716 -21.385 1.00 86.06 169 LYS A N 1
ATOM 1386 C CA . LYS A 1 169 ? 16.528 0.324 -22.409 1.00 86.06 169 LYS A CA 1
ATOM 1387 C C . LYS A 1 169 ? 17.860 1.034 -22.252 1.00 86.06 169 LYS A C 1
ATOM 1389 O O . LYS A 1 169 ? 18.348 1.228 -21.143 1.00 86.06 169 LYS A O 1
ATOM 1394 N N . LYS A 1 170 ? 18.439 1.468 -23.372 1.00 85.00 170 LYS A N 1
ATOM 1395 C CA . LYS A 1 170 ? 19.686 2.243 -23.401 1.00 85.00 170 LYS A CA 1
ATOM 1396 C C . LYS A 1 170 ? 19.415 3.651 -23.909 1.00 85.00 170 LYS A C 1
ATOM 1398 O O . LYS A 1 170 ? 18.755 3.827 -24.928 1.00 85.00 170 LYS A O 1
ATOM 1403 N N . CYS A 1 171 ? 19.929 4.652 -23.204 1.00 78.75 171 CYS A N 1
ATOM 1404 C CA . CYS A 1 171 ? 19.887 6.048 -23.627 1.00 78.75 171 CYS A CA 1
ATOM 1405 C C . CYS A 1 171 ? 21.184 6.746 -23.204 1.00 78.75 171 CYS A C 1
ATOM 1407 O O . CYS A 1 171 ? 21.607 6.621 -22.056 1.00 78.75 171 CYS A O 1
ATOM 1409 N N . CYS A 1 172 ? 21.829 7.457 -24.132 1.00 79.94 172 CYS A N 1
ATOM 1410 C CA . CYS A 1 172 ? 23.065 8.212 -23.880 1.00 79.94 172 CYS A CA 1
ATOM 1411 C C . CYS A 1 172 ? 24.164 7.399 -23.157 1.00 79.94 172 CYS A C 1
ATOM 1413 O O . CYS A 1 172 ? 24.812 7.897 -22.240 1.00 79.94 172 CYS A O 1
ATOM 1415 N N . GLY A 1 173 ? 24.342 6.125 -23.528 1.00 80.56 173 GLY A N 1
ATOM 1416 C CA . GLY A 1 173 ? 25.357 5.240 -22.939 1.00 80.56 173 GLY A CA 1
ATOM 1417 C C . GLY A 1 173 ? 25.021 4.668 -21.556 1.00 80.56 173 GLY A C 1
ATOM 1418 O O . GLY A 1 173 ? 25.809 3.888 -21.031 1.00 80.56 173 GLY A O 1
ATOM 1419 N N . LYS A 1 174 ? 23.859 4.995 -20.975 1.00 78.19 174 LYS A N 1
ATOM 1420 C CA . LYS A 1 174 ? 23.369 4.412 -19.715 1.00 78.19 174 LYS A CA 1
ATOM 1421 C C . LYS A 1 174 ? 22.213 3.450 -19.984 1.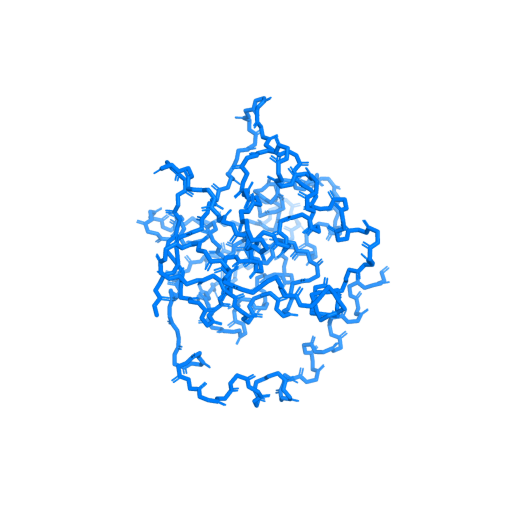00 78.19 174 LYS A C 1
ATOM 1423 O O . LYS A 1 174 ? 21.369 3.735 -20.839 1.00 78.19 174 LYS A O 1
ATOM 1428 N N . SER A 1 175 ? 22.163 2.330 -19.262 1.00 82.31 175 SER A N 1
ATOM 1429 C CA . SER A 1 175 ? 21.006 1.433 -19.276 1.00 82.31 175 SER A CA 1
ATOM 1430 C C . SER A 1 175 ? 20.051 1.713 -18.117 1.00 82.31 175 SER A C 1
ATOM 1432 O O . SER A 1 175 ? 20.448 2.206 -17.061 1.00 82.31 175 SER A O 1
ATOM 1434 N N . TYR A 1 176 ? 18.763 1.465 -18.342 1.00 83.12 176 TYR A N 1
ATOM 1435 C CA . TYR A 1 176 ? 17.718 1.561 -17.330 1.00 83.12 176 TYR A CA 1
ATOM 1436 C C . TYR A 1 176 ? 16.602 0.558 -17.619 1.00 83.12 176 TYR A C 1
ATOM 1438 O O . TYR A 1 176 ? 16.316 0.256 -18.775 1.00 83.12 176 TYR A O 1
ATOM 1446 N N . ASN A 1 177 ? 15.920 0.097 -16.572 1.00 84.62 177 ASN A N 1
ATOM 1447 C CA . ASN A 1 177 ? 14.771 -0.791 -16.718 1.00 84.62 177 ASN A CA 1
ATOM 1448 C C . ASN A 1 177 ? 13.484 0.012 -16.943 1.00 84.62 177 ASN A C 1
ATOM 1450 O O . ASN A 1 177 ? 13.168 0.954 -16.205 1.00 84.62 177 ASN A O 1
ATOM 1454 N N . SER A 1 178 ? 12.740 -0.384 -17.969 1.00 86.31 178 SER A N 1
ATOM 1455 C CA . SER A 1 178 ? 11.374 0.037 -18.249 1.00 86.31 178 SER A CA 1
ATOM 1456 C C . SER A 1 178 ? 10.426 -1.080 -17.834 1.00 86.31 178 SER A C 1
ATOM 1458 O O . SER A 1 178 ? 10.633 -2.237 -18.185 1.00 86.31 178 SER A O 1
ATOM 1460 N N . TYR A 1 179 ? 9.375 -0.716 -17.115 1.00 86.69 179 TYR A N 1
ATOM 1461 C CA . TYR A 1 179 ? 8.389 -1.628 -16.555 1.00 86.69 179 TYR A CA 1
ATOM 1462 C C . TYR A 1 179 ? 7.062 -1.422 -17.276 1.00 86.69 179 TYR A C 1
ATOM 1464 O O . TYR A 1 179 ? 6.570 -0.293 -17.383 1.00 86.69 179 TYR A O 1
ATOM 1472 N N . THR A 1 180 ? 6.474 -2.509 -17.758 1.00 85.50 180 THR A N 1
ATOM 1473 C CA . THR A 1 180 ? 5.155 -2.512 -18.391 1.00 85.50 180 THR A CA 1
ATOM 1474 C C . THR A 1 180 ? 4.239 -3.398 -17.565 1.00 85.50 180 THR A C 1
ATOM 1476 O O . THR A 1 180 ? 4.453 -4.604 -17.494 1.00 85.50 180 THR A O 1
ATOM 1479 N N . VAL A 1 181 ? 3.230 -2.801 -16.925 1.00 83.81 181 VAL A N 1
ATOM 1480 C CA . VAL A 1 181 ? 2.185 -3.560 -16.225 1.00 83.81 181 VAL A CA 1
ATOM 1481 C C . VAL A 1 181 ? 1.183 -4.040 -17.270 1.00 83.81 181 VAL A C 1
ATOM 1483 O O . VAL A 1 181 ? 0.437 -3.237 -17.830 1.00 83.81 181 VAL A O 1
ATOM 1486 N N . ASN A 1 182 ? 1.193 -5.340 -17.553 1.00 83.25 182 ASN A N 1
ATOM 1487 C CA . ASN A 1 182 ? 0.330 -5.963 -18.557 1.00 83.25 182 ASN A CA 1
ATOM 1488 C C . ASN A 1 182 ? -1.074 -6.205 -18.007 1.00 83.25 182 ASN A C 1
ATOM 1490 O O . ASN A 1 182 ? -2.068 -6.029 -18.712 1.00 83.25 182 ASN A O 1
ATOM 1494 N N . LYS A 1 183 ? -1.150 -6.620 -16.739 1.00 83.31 183 LYS A N 1
ATOM 1495 C CA . LYS A 1 183 ? -2.402 -6.943 -16.059 1.00 83.31 183 LYS A CA 1
ATOM 1496 C C . LYS A 1 183 ? -2.277 -6.716 -14.559 1.00 83.31 183 LYS A C 1
ATOM 1498 O O . LYS A 1 183 ? -1.208 -6.896 -13.983 1.00 83.31 183 LYS A O 1
ATOM 1503 N N . VAL A 1 184 ? -3.390 -6.353 -13.932 1.00 84.31 184 VAL A N 1
ATOM 1504 C CA . VAL A 1 184 ? -3.527 -6.240 -12.477 1.00 84.31 184 VAL A CA 1
ATOM 1505 C C . VAL A 1 184 ? -4.647 -7.179 -12.056 1.00 84.31 184 VAL A C 1
ATOM 1507 O O . VAL A 1 184 ? -5.715 -7.187 -12.669 1.00 84.31 184 VAL A O 1
ATOM 1510 N N . TYR A 1 185 ? -4.389 -8.014 -11.058 1.00 82.88 185 TYR A N 1
ATOM 1511 C CA . TYR A 1 185 ? -5.303 -9.064 -10.629 1.00 82.88 185 TYR A CA 1
ATOM 1512 C C . TYR A 1 185 ? -6.023 -8.639 -9.356 1.00 82.88 185 TYR A C 1
ATOM 1514 O O . TYR A 1 185 ? -5.476 -8.770 -8.271 1.00 82.88 185 TYR A O 1
ATOM 1522 N N . GLU A 1 186 ? -7.276 -8.191 -9.485 1.00 74.88 186 GLU A N 1
ATOM 1523 C CA . GLU A 1 186 ? -8.139 -7.827 -8.345 1.00 74.88 186 GLU A CA 1
ATOM 1524 C C . GLU A 1 186 ? -8.332 -8.964 -7.330 1.00 74.88 186 GLU A C 1
ATOM 1526 O O . GLU A 1 186 ? -8.623 -8.713 -6.159 1.00 74.88 186 GLU A O 1
ATOM 1531 N N . THR A 1 187 ? -8.202 -10.206 -7.804 1.00 68.50 187 THR A N 1
ATOM 1532 C CA . THR A 1 187 ? -8.394 -11.455 -7.067 1.00 68.50 187 THR A CA 1
ATOM 1533 C C . THR A 1 187 ? -7.371 -12.482 -7.553 1.00 68.50 187 THR A C 1
ATOM 1535 O O . THR A 1 187 ? -7.115 -12.553 -8.756 1.00 68.50 187 THR A O 1
ATOM 1538 N N . ASN A 1 188 ? -6.848 -13.329 -6.668 1.00 63.91 188 ASN A N 1
ATOM 1539 C CA . ASN A 1 188 ? -6.021 -14.474 -7.056 1.00 63.91 188 ASN A CA 1
ATOM 1540 C C . ASN A 1 188 ? -6.419 -15.701 -6.225 1.00 63.91 188 ASN A C 1
ATOM 1542 O O . ASN A 1 188 ? -6.732 -15.560 -5.043 1.00 63.91 188 ASN A O 1
ATOM 1546 N N . ASP A 1 189 ? -6.371 -16.891 -6.827 1.00 54.38 189 ASP A N 1
ATOM 1547 C CA . ASP A 1 189 ? -6.554 -18.185 -6.154 1.00 54.38 189 ASP A CA 1
ATOM 1548 C C . ASP A 1 189 ? -5.615 -18.351 -4.949 1.00 54.38 189 ASP A C 1
ATOM 1550 O O . ASP A 1 189 ? -5.969 -19.008 -3.969 1.00 54.38 189 ASP A O 1
ATOM 1554 N N . TYR A 1 190 ? -4.462 -17.668 -4.971 1.00 53.62 190 TYR A N 1
ATOM 1555 C CA . TYR A 1 190 ? -3.545 -17.531 -3.834 1.00 53.62 190 TYR A CA 1
ATOM 1556 C C . TYR A 1 190 ? -4.222 -17.002 -2.555 1.00 53.62 190 TYR A C 1
ATOM 1558 O O . TYR A 1 190 ? -3.806 -17.345 -1.454 1.00 53.62 190 TYR A O 1
ATOM 1566 N N . PHE A 1 191 ? -5.275 -16.190 -2.683 1.00 59.09 191 PHE A N 1
ATOM 1567 C CA . PHE A 1 191 ? -5.954 -15.508 -1.575 1.00 59.09 191 PHE A CA 1
ATOM 1568 C C . PHE A 1 191 ? -7.318 -16.114 -1.206 1.00 59.09 191 PHE A C 1
ATOM 1570 O O . PHE A 1 191 ? -7.986 -15.595 -0.312 1.00 59.09 191 PHE A O 1
ATOM 1577 N N . ASN A 1 192 ? -7.743 -17.187 -1.885 1.00 51.72 192 ASN A N 1
ATOM 1578 C CA . ASN A 1 192 ? -9.094 -17.762 -1.794 1.00 51.72 192 ASN A CA 1
ATOM 1579 C C . ASN A 1 192 ? -9.218 -18.979 -0.850 1.00 51.72 192 ASN A C 1
ATOM 1581 O O . ASN A 1 192 ? -10.112 -19.801 -1.027 1.00 51.72 192 ASN A O 1
ATOM 1585 N N . SER A 1 193 ? -8.363 -19.140 0.166 1.00 47.25 193 SER A N 1
ATOM 1586 C CA . SER A 1 193 ? -8.512 -20.267 1.110 1.00 47.25 193 SER A CA 1
ATOM 1587 C C . SER A 1 193 ? -8.027 -19.962 2.526 1.00 47.25 193 SER A C 1
ATOM 1589 O O . SER A 1 193 ? -7.275 -19.010 2.736 1.00 47.25 193 SER A O 1
ATOM 1591 N N . ASP A 1 194 ? -8.391 -20.841 3.470 1.00 48.22 194 ASP A N 1
ATOM 1592 C CA . ASP A 1 194 ? -7.908 -20.963 4.864 1.00 48.22 194 ASP A CA 1
ATOM 1593 C C . ASP A 1 194 ? -6.368 -21.037 5.017 1.00 48.22 194 ASP A C 1
ATOM 1595 O O . ASP A 1 194 ? -5.837 -21.228 6.105 1.00 48.22 194 ASP A O 1
ATOM 1599 N N . LYS A 1 195 ? -5.626 -20.838 3.925 1.00 47.34 195 LYS A N 1
ATOM 1600 C CA . LYS A 1 195 ? -4.170 -20.789 3.826 1.00 47.34 195 LYS A CA 1
ATOM 1601 C C . LYS A 1 195 ? -3.574 -19.430 4.170 1.00 47.34 195 LYS A C 1
ATOM 1603 O O . LYS A 1 195 ? -2.369 -19.285 4.049 1.00 47.34 195 LYS A O 1
ATOM 1608 N N . LEU A 1 196 ? -4.345 -18.424 4.593 1.00 48.75 196 LEU A N 1
ATOM 1609 C CA . LEU A 1 196 ? -3.761 -17.136 5.004 1.00 48.75 196 LEU A CA 1
ATOM 1610 C C . LEU A 1 196 ? -2.733 -17.335 6.134 1.00 48.75 196 LEU A C 1
ATOM 1612 O O . LEU A 1 196 ? -1.655 -16.753 6.094 1.00 48.75 196 LEU A O 1
ATOM 1616 N N . SER A 1 197 ? -3.029 -18.215 7.096 1.00 48.84 197 SER A N 1
ATOM 1617 C CA . SER A 1 197 ? -2.090 -18.628 8.146 1.00 48.84 197 SER A CA 1
ATOM 1618 C C . SER A 1 197 ? -0.880 -19.371 7.584 1.00 48.84 197 SER A C 1
ATOM 1620 O O . SER A 1 197 ? 0.244 -19.076 7.971 1.00 48.84 197 SER A O 1
ATOM 1622 N N . ASP A 1 198 ? -1.080 -20.280 6.631 1.00 48.31 198 ASP A N 1
ATOM 1623 C CA . ASP A 1 198 ? 0.017 -21.010 5.986 1.00 48.31 198 ASP A CA 1
ATOM 1624 C C . ASP A 1 198 ? 0.889 -20.105 5.117 1.00 48.31 198 ASP A C 1
ATOM 1626 O O . ASP A 1 198 ? 2.089 -20.326 5.034 1.00 48.31 198 ASP A O 1
ATOM 1630 N N . ILE A 1 199 ? 0.315 -19.069 4.508 1.00 51.53 199 ILE A N 1
ATOM 1631 C CA . ILE A 1 199 ? 1.018 -18.049 3.732 1.00 51.53 199 ILE A CA 1
ATOM 1632 C C . ILE A 1 199 ? 1.856 -17.188 4.666 1.00 51.53 199 ILE A C 1
ATOM 1634 O O . ILE A 1 199 ? 3.027 -17.006 4.378 1.00 51.53 199 ILE A O 1
ATOM 1638 N N . LEU A 1 200 ? 1.308 -16.722 5.796 1.00 51.31 200 LEU A N 1
ATOM 1639 C CA . LEU A 1 200 ? 2.059 -15.976 6.816 1.00 51.31 200 LEU A CA 1
ATOM 1640 C C . LEU A 1 200 ? 3.193 -16.818 7.431 1.00 51.31 200 LEU A C 1
ATOM 1642 O O . LEU A 1 200 ? 4.265 -16.298 7.740 1.00 51.31 200 LEU A O 1
ATOM 1646 N N . ASN A 1 201 ? 2.983 -18.130 7.563 1.00 50.31 201 ASN A N 1
ATOM 1647 C CA . ASN A 1 201 ? 3.962 -19.052 8.136 1.00 50.31 201 ASN A CA 1
ATOM 1648 C C . ASN A 1 201 ? 5.034 -19.500 7.119 1.00 50.31 201 ASN A C 1
ATOM 1650 O O . ASN A 1 201 ? 6.207 -19.614 7.485 1.00 50.31 201 ASN A O 1
ATOM 1654 N N . ASN A 1 202 ? 4.667 -19.674 5.844 1.00 49.25 202 ASN A N 1
ATOM 1655 C CA . ASN A 1 202 ? 5.526 -20.163 4.755 1.00 49.25 202 ASN A CA 1
ATOM 1656 C C . ASN A 1 202 ? 5.883 -19.085 3.721 1.00 49.25 202 ASN A C 1
ATOM 1658 O O . ASN A 1 202 ? 6.149 -19.411 2.563 1.00 49.25 202 ASN A O 1
ATOM 1662 N N . ILE A 1 203 ? 5.902 -17.807 4.115 1.00 52.03 203 ILE A N 1
ATOM 1663 C CA . ILE A 1 203 ? 6.509 -16.753 3.293 1.00 52.03 203 ILE A CA 1
ATOM 1664 C C . ILE A 1 203 ? 7.922 -17.231 2.922 1.00 52.03 203 ILE A C 1
ATOM 1666 O O . ILE A 1 203 ? 8.673 -17.563 3.849 1.00 52.03 203 ILE A O 1
ATOM 1670 N N . PRO A 1 204 ? 8.280 -17.297 1.621 1.00 47.00 204 PRO A N 1
ATOM 1671 C CA . PRO A 1 204 ? 9.621 -17.668 1.190 1.00 47.00 204 PRO A CA 1
ATOM 1672 C C . PRO A 1 204 ? 10.658 -16.905 2.011 1.00 47.00 204 PRO A C 1
ATOM 1674 O O . PRO A 1 204 ? 10.522 -15.694 2.193 1.00 47.00 204 PRO A O 1
ATOM 1677 N N . ASN A 1 205 ? 11.668 -17.604 2.537 1.00 43.22 205 ASN A N 1
ATOM 1678 C CA . ASN A 1 205 ? 12.685 -16.975 3.386 1.00 43.22 205 ASN A CA 1
ATOM 1679 C C . ASN A 1 205 ? 13.354 -15.785 2.683 1.00 43.22 205 ASN A C 1
ATOM 1681 O O . ASN A 1 205 ? 13.643 -14.795 3.333 1.00 43.22 205 ASN A O 1
ATOM 1685 N N . GLU A 1 206 ? 13.450 -15.826 1.353 1.00 39.09 206 GLU A N 1
ATOM 1686 C CA . GLU A 1 206 ? 13.897 -14.720 0.502 1.00 39.09 206 GLU A CA 1
ATOM 1687 C C . GLU A 1 206 ? 13.097 -13.429 0.757 1.00 39.09 206 GLU A C 1
ATOM 1689 O O . GLU A 1 206 ? 13.685 -12.381 0.985 1.00 39.09 206 GLU A O 1
ATOM 1694 N N . ILE A 1 207 ? 11.766 -13.495 0.866 1.00 40.03 207 ILE A N 1
ATOM 1695 C CA . ILE A 1 207 ? 10.919 -12.327 1.162 1.00 40.03 207 ILE A CA 1
ATOM 1696 C C . ILE A 1 207 ? 11.044 -11.896 2.640 1.00 40.03 207 ILE A C 1
ATOM 1698 O O . ILE A 1 207 ? 10.950 -10.704 2.944 1.00 40.03 207 ILE A O 1
ATOM 1702 N N . LYS A 1 208 ? 11.288 -12.838 3.569 1.00 40.22 208 LYS A N 1
ATOM 1703 C CA . LYS A 1 208 ? 11.537 -12.531 4.996 1.00 40.22 208 LYS A CA 1
ATOM 1704 C C . LYS A 1 208 ? 12.883 -11.823 5.202 1.00 40.22 208 LYS A C 1
ATOM 1706 O O . LYS A 1 208 ? 12.943 -10.864 5.968 1.00 40.22 208 LYS A O 1
ATOM 1711 N N . ASP A 1 209 ? 13.920 -12.250 4.489 1.00 39.94 209 ASP A N 1
ATOM 1712 C CA . ASP A 1 209 ? 15.258 -11.655 4.520 1.00 39.94 209 ASP A CA 1
ATOM 1713 C C . ASP A 1 209 ? 15.264 -10.280 3.827 1.00 39.94 209 ASP A C 1
ATOM 1715 O O . ASP A 1 209 ? 15.881 -9.333 4.314 1.00 39.94 209 ASP A O 1
ATOM 1719 N N . TRP A 1 210 ? 14.474 -10.099 2.763 1.00 41.31 210 TRP A N 1
ATOM 1720 C CA . TRP A 1 210 ? 14.332 -8.799 2.091 1.00 41.31 210 TRP A CA 1
ATOM 1721 C C . TRP A 1 210 ? 13.566 -7.762 2.920 1.00 41.31 210 TRP A C 1
ATOM 1723 O O . TRP A 1 210 ? 13.834 -6.565 2.804 1.00 41.31 210 TRP A O 1
ATOM 1733 N N . ALA A 1 211 ? 12.659 -8.197 3.802 1.00 35.53 211 ALA A N 1
ATOM 1734 C CA . ALA A 1 211 ? 12.034 -7.314 4.784 1.00 35.53 211 ALA A CA 1
ATOM 1735 C C . ALA A 1 211 ? 13.047 -6.788 5.818 1.00 35.53 211 ALA A C 1
ATOM 1737 O O . ALA A 1 211 ? 12.836 -5.700 6.355 1.00 35.53 211 ALA A O 1
ATOM 1738 N N . ALA A 1 212 ? 14.134 -7.519 6.088 1.00 37.81 212 ALA A N 1
ATOM 1739 C CA . ALA A 1 212 ? 15.210 -7.095 6.985 1.00 37.81 212 ALA A CA 1
ATOM 1740 C C . ALA A 1 212 ? 16.227 -6.158 6.300 1.00 37.81 212 ALA A C 1
ATOM 1742 O O . ALA A 1 212 ? 16.748 -5.255 6.949 1.00 37.81 212 ALA A O 1
ATOM 1743 N N . ASP A 1 213 ? 16.467 -6.309 4.994 1.00 30.45 213 ASP A N 1
ATOM 1744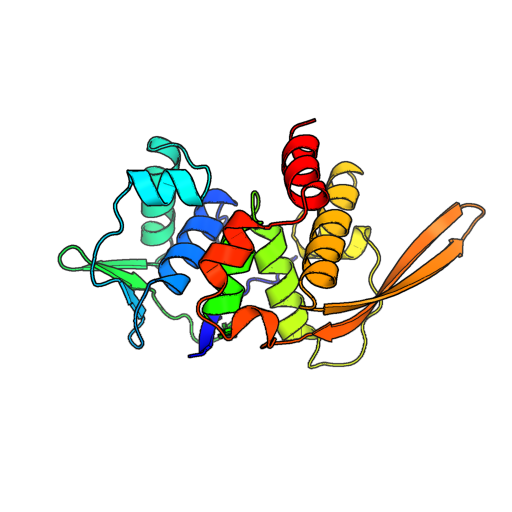 C CA . ASP A 1 213 ? 17.427 -5.474 4.248 1.00 30.45 213 ASP A CA 1
ATOM 1745 C C . ASP A 1 213 ? 16.926 -4.052 3.937 1.00 30.45 213 ASP A C 1
ATOM 1747 O O . ASP A 1 213 ? 17.738 -3.153 3.738 1.00 30.45 213 ASP A O 1
ATOM 1751 N N . ALA A 1 214 ? 15.613 -3.799 3.967 1.00 31.73 214 ALA A N 1
ATOM 1752 C CA . ALA A 1 214 ? 15.064 -2.436 3.902 1.00 31.73 214 ALA A CA 1
ATOM 1753 C C . ALA A 1 214 ? 15.384 -1.575 5.150 1.00 31.73 214 ALA A C 1
ATOM 1755 O O . ALA A 1 214 ? 15.046 -0.392 5.170 1.00 31.73 214 ALA A O 1
ATOM 1756 N N . ASP A 1 215 ? 16.008 -2.160 6.184 1.00 33.06 215 ASP A N 1
ATOM 1757 C CA . ASP A 1 215 ? 16.478 -1.474 7.398 1.00 33.06 215 ASP A CA 1
ATOM 1758 C C . ASP A 1 215 ? 17.977 -1.067 7.326 1.00 33.06 215 ASP A C 1
ATOM 1760 O O . ASP A 1 215 ? 18.533 -0.627 8.337 1.00 33.06 215 ASP A O 1
ATOM 1764 N N . ARG A 1 216 ? 18.643 -1.208 6.166 1.00 30.25 216 ARG A N 1
ATOM 1765 C CA . ARG A 1 216 ? 20.021 -0.735 5.907 1.00 30.25 216 ARG A CA 1
ATOM 1766 C C . ARG A 1 216 ? 20.066 0.418 4.914 1.00 30.25 216 ARG A C 1
ATOM 1768 O O . ARG A 1 216 ? 20.867 1.340 5.180 1.00 30.25 216 ARG A O 1
#

Foldseek 3Di:
DKFKDFADFDPDDPPPLPAFQLLLLVLLVLSLQADPQQKNPAPPDLVVSCVLQVHDSVSVVVSVVSCVVVVQWDDDPNIIHGDDDPPGIFIADSLVSSVQSNLPNGCLLVNLLRVCSVCVVPDKDKDFLLRSLVRSVHDSVDVLSSVVSVLSVVVCVVLVQWDKDWDWDDDPRDIGIIIITNDGHSDDPSRPDPCSVVCVVPVPVVSVVVSVVNVD

Radius of gyration: 17.62 Å; chains: 1; bounding box: 47×43×45 Å

pLDDT: mean 72.42, std 15.62, range [30.25, 93.25]

Secondary structure (DSSP, 8-state):
-EEEEE----SS-TT-----HHHHHHHHHHHHH--TTSEESS---HHHHHHHTT--HHHHHHHHHHHHHTTSEEEETTEEEEPPPSSSEEEEEHHHHHHHHHH-SSTHHHHHHHHHHHHHTSS--EEEHHHHHHHTT--TT-HHHHHHHHHHHHHHHHTTSEEEEEEEEEETTEEEEEEEEEEE-S--GGGSSTTHHHHHHS--HHHHHHHHHTT-

Sequence (216 aa):
MKIKIMVTESLYSNNVVKLTDAQWRLYYYFLSICEDNFICKQNPKIKHCCEILNLTKPTYYNAIKALLKYNLITDYNDSIVINKSTDDFVNIEMSVLKVLLHFSKTADLIRLYLMFLKFGNTKIKHFTKRKIADLLGHNSSNEECYKSAEHCLNILQDLKLIDLTIEEKKCCGKSYNSYTVNKVYETNDYFNSDKLSDILNNIPNEIKDWAADADR